Protein AF-0000000070920226 (afdb_homodimer)

Organism: NCBI:txid713585

Solvent-accessible surface area (backbone atoms only — not comparable to full-atom values): 16575 Å² total; per-residue (Å²): 131,59,64,73,60,36,55,69,33,44,95,71,71,74,80,78,82,72,53,71,67,55,38,50,52,20,23,51,38,21,26,52,28,43,33,52,45,46,64,54,44,58,77,77,34,61,74,55,38,35,53,34,48,51,25,22,49,27,13,40,33,31,28,40,37,67,36,39,77,39,73,48,34,18,53,38,9,44,48,45,12,36,39,52,8,23,49,37,3,36,52,24,25,77,75,31,54,90,42,55,62,57,18,44,12,49,11,30,11,49,25,43,35,51,18,48,76,65,65,10,52,21,37,30,13,19,7,31,4,34,29,38,52,64,12,46,67,78,39,54,73,46,44,77,56,38,31,54,54,64,50,41,47,44,45,51,52,38,46,53,41,37,43,58,47,42,31,63,47,90,89,42,55,17,35,45,27,58,116,130,60,63,73,61,35,56,67,33,44,92,72,72,74,78,79,81,70,54,71,68,54,39,50,50,20,25,52,39,23,24,52,29,42,34,50,46,46,62,55,44,57,75,77,35,60,71,57,37,35,55,34,48,52,25,22,49,28,12,42,34,31,28,41,37,68,35,39,76,39,72,47,34,18,52,39,9,44,48,46,11,36,38,50,7,23,50,38,3,37,51,26,24,76,75,30,52,91,42,55,63,56,18,44,12,49,11,29,11,50,26,43,34,50,19,49,78,66,66,10,50,22,37,28,14,19,9,31,6,35,30,39,52,63,13,46,66,77,38,55,74,46,42,77,54,39,28,52,54,64,48,42,46,44,44,49,51,39,47,53,40,37,43,58,48,42,31,65,48,89,88,44,53,18,34,45,27,58,116

Foldseek 3Di:
DDPVVVVVDDPDDDDDDDDPVLVVLLVVLLVVLLVVLLVVVVVPDDDLLSVLLSVLVNLLSCCLSVPQADLLNAQQLLLVLLLLLLLLLLVLCVVPVVPLVRSLVRSLVVSQVVCVVVVNHHPSSSSSSNCLSGVPPVNNVCRSVSSPPSRNVSSVSSVVSSQVRQVPDPVGHPDPDHD/DDPVVVVVDDPDDDDDDDDPVLVVLLVVLLVVLLVQLLVVVVVPDDDLLSVLLSVLVNLLSCCLSVPVADLLNAQQLLLVLLLLLLLLLLVLCVVPVVPLVSSLVRSLVVSQVVCVVVVNHHVSSSSSSNCLSGVPPVNNVCRSVSSPPSRNVSSVSSVVSSQVRQVPDPVGHPDPDHD

InterPro domains:
  IPR007065 HPP [PTHR33741] (3-179)
  IPR058581 HPP, transmembrane region [PF04982] (16-175)

Sequence (358 aa):
MNYWRKMLGTTRGSLPRVSNAEVFWSWCGAFIGIAAVGLVHQQFFDGTAYLLMISSFGASAVLLFGAPRSPLAQPRNLVGGHLLSALIGVAAFKLLGGQIWLAEAGAVATAIAAMHLTRTLHPPGGATALLAVMGGEQVHSLGFLFVLLPVAAGALILLAVAVLFNNLPKTRRYPEVWLMNYWRKMLGTTRGSLPRVSNAEVFWSWCGAFIGIAAVGLVHQQFFDGTAYLLMISSFGASAVLLFGAPRSPLAQPRNLVGGHLLSALIGVAAFKLLGGQIWLAEAGAVATAIAAMHLTRTLHPPGGATALLAVMGGEQVHSLGFLFVLLPVAAGALILLAVAVLFNNLPKTRRYPEVWL

Structure (mmCIF, N/CA/C/O backbone):
data_AF-0000000070920226-model_v1
#
loop_
_entity.id
_entity.type
_entity.pdbx_description
1 polymer 'Membrane protein'
#
loop_
_atom_site.group_PDB
_atom_site.id
_atom_site.type_symbol
_atom_site.label_atom_id
_atom_site.label_alt_id
_atom_site.label_comp_id
_atom_site.label_asym_id
_atom_site.label_entity_id
_atom_site.label_seq_id
_atom_site.pdbx_PDB_ins_code
_atom_site.Cartn_x
_atom_site.Cartn_y
_atom_site.Cartn_z
_atom_site.occupancy
_atom_site.B_iso_or_equiv
_atom_site.auth_seq_id
_atom_site.auth_comp_id
_atom_site.auth_asym_id
_atom_site.auth_atom_id
_atom_site.pdbx_PDB_model_num
ATOM 1 N N . MET A 1 1 ? -13.414 26.859 -9.906 1 73.31 1 MET A N 1
ATOM 2 C CA . MET A 1 1 ? -12.141 26.578 -10.562 1 73.31 1 MET A CA 1
ATOM 3 C C . MET A 1 1 ? -12.344 25.641 -11.758 1 73.31 1 MET A C 1
ATOM 5 O O . MET A 1 1 ? -13.195 24.766 -11.727 1 73.31 1 MET A O 1
ATOM 9 N N . ASN A 1 2 ? -11.805 26.031 -12.906 1 85.38 2 ASN A N 1
ATOM 10 C CA . ASN A 1 2 ? -11.891 25.281 -14.156 1 85.38 2 ASN A CA 1
ATOM 11 C C . ASN A 1 2 ? -11.312 23.875 -14.008 1 85.38 2 ASN A C 1
ATOM 13 O O . ASN A 1 2 ? -10.297 23.688 -13.344 1 85.38 2 ASN A O 1
ATOM 17 N N . TYR A 1 3 ? -12.086 22.969 -14.398 1 88.75 3 TYR A N 1
ATOM 18 C CA . TYR A 1 3 ? -11.758 21.547 -14.32 1 88.75 3 TYR A CA 1
ATOM 19 C C . TYR A 1 3 ? -10.32 21.297 -14.773 1 88.75 3 TYR A C 1
ATOM 21 O O . TYR A 1 3 ? -9.562 20.609 -14.078 1 88.75 3 TYR A O 1
ATOM 29 N N . TRP A 1 4 ? -9.82 21.953 -15.797 1 89.31 4 TRP A N 1
ATOM 30 C CA . TRP A 1 4 ? -8.508 21.688 -16.391 1 89.31 4 TRP A CA 1
ATOM 31 C C . TRP A 1 4 ? -7.402 22.344 -15.578 1 89.31 4 TRP A C 1
ATOM 33 O O . TRP A 1 4 ? -6.281 21.844 -15.516 1 89.31 4 TRP A O 1
ATOM 43 N N . ARG A 1 5 ? -7.73 23.328 -14.93 1 86.88 5 ARG A N 1
ATOM 44 C CA . ARG A 1 5 ? -6.73 24.062 -14.156 1 86.88 5 ARG A CA 1
ATOM 45 C C . ARG A 1 5 ? -6.336 23.297 -12.898 1 86.88 5 ARG A C 1
ATOM 47 O O . ARG A 1 5 ? -5.207 23.406 -12.422 1 86.88 5 ARG A O 1
ATOM 54 N N . LYS A 1 6 ? -7.262 22.547 -12.508 1 88.62 6 LYS A N 1
ATOM 55 C CA . LYS A 1 6 ? -6.984 21.766 -11.312 1 88.62 6 LYS A CA 1
ATOM 56 C C . LYS A 1 6 ? -5.84 20.781 -11.555 1 88.62 6 LYS A C 1
ATOM 58 O O . LYS A 1 6 ? -5.094 20.453 -10.625 1 88.62 6 LYS A O 1
ATOM 63 N N . MET A 1 7 ? -5.645 20.375 -12.711 1 90.5 7 MET A N 1
ATOM 64 C CA . MET A 1 7 ? -4.691 19.328 -13.062 1 90.5 7 MET A CA 1
ATOM 65 C C . MET A 1 7 ? -3.264 19.859 -13.047 1 90.5 7 MET A C 1
ATOM 67 O O . MET A 1 7 ? -2.305 19.094 -13.047 1 90.5 7 MET A O 1
ATOM 71 N N . LEU A 1 8 ? -3.096 21.109 -12.992 1 87.5 8 LEU A N 1
ATOM 72 C CA . LEU A 1 8 ? -1.777 21.734 -13.047 1 87.5 8 LEU A CA 1
ATOM 73 C C . LEU A 1 8 ? -1.108 21.703 -11.68 1 87.5 8 LEU A C 1
ATOM 75 O O . LEU A 1 8 ? 0.107 21.875 -11.57 1 87.5 8 LEU A O 1
ATOM 79 N N . GLY A 1 9 ? -1.821 21.406 -10.648 1 85 9 GLY A N 1
ATOM 80 C CA . GLY A 1 9 ? -1.26 21.391 -9.305 1 85 9 GLY A CA 1
ATOM 81 C C . GLY A 1 9 ? -0.837 22.75 -8.82 1 85 9 GLY A C 1
ATOM 82 O O . GLY A 1 9 ? -1.138 23.766 -9.461 1 85 9 GLY A O 1
ATOM 83 N N . THR A 1 10 ? -0.356 22.703 -7.605 1 80.25 10 THR A N 1
ATOM 84 C CA . THR A 1 10 ? 0.2 23.922 -7.016 1 80.25 10 THR A CA 1
ATOM 85 C C . THR A 1 10 ? 1.709 23.797 -6.836 1 80.25 10 THR A C 1
ATOM 87 O O . THR A 1 10 ? 2.271 22.719 -7.023 1 80.25 10 THR A O 1
ATOM 90 N N . THR A 1 11 ? 2.467 24.75 -6.863 1 69.12 11 THR A N 1
ATOM 91 C CA . THR A 1 11 ? 3.918 24.75 -6.703 1 69.12 11 THR A CA 1
ATOM 92 C C . THR A 1 11 ? 4.297 24.625 -5.23 1 69.12 11 THR A C 1
ATOM 94 O O . THR A 1 11 ? 5.48 24.656 -4.887 1 69.12 11 THR A O 1
ATOM 97 N N . ARG A 1 12 ? 3.324 24.453 -4.309 1 61.47 12 ARG A N 1
ATOM 98 C CA . ARG A 1 12 ? 3.633 24.562 -2.885 1 61.47 12 ARG A CA 1
ATOM 99 C C . ARG A 1 12 ? 3.566 23.203 -2.203 1 61.47 12 ARG A C 1
ATOM 101 O O . ARG A 1 12 ? 2.631 22.438 -2.432 1 61.47 12 ARG A O 1
ATOM 108 N N . GLY A 1 13 ? 4.949 22.688 -1.97 1 61.81 13 GLY A N 1
ATOM 109 C CA . GLY A 1 13 ? 4.98 21.688 -0.926 1 61.81 13 GLY A CA 1
ATOM 110 C C . GLY A 1 13 ? 5.84 20.484 -1.282 1 61.81 13 GLY A C 1
ATOM 111 O O . GLY A 1 13 ? 5.535 19.75 -2.227 1 61.81 13 GLY A O 1
ATOM 112 N N . SER A 1 14 ? 7.16 20.609 -1.09 1 64.88 14 SER A N 1
ATOM 113 C CA . SER A 1 14 ? 8.016 19.438 -1.195 1 64.88 14 SER A CA 1
ATOM 114 C C . SER A 1 14 ? 8.117 18.703 0.136 1 64.88 14 SER A C 1
ATOM 116 O O . SER A 1 14 ? 7.914 19.297 1.196 1 64.88 14 SER A O 1
ATOM 118 N N . LEU A 1 15 ? 8.016 17.328 0.031 1 69.31 15 LEU A N 1
ATOM 119 C CA . LEU A 1 15 ? 8.227 16.531 1.232 1 69.31 15 LEU A CA 1
ATOM 120 C C . LEU A 1 15 ? 9.586 16.844 1.856 1 69.31 15 LEU A C 1
ATOM 122 O O . LEU A 1 15 ? 10.594 16.922 1.15 1 69.31 15 LEU A O 1
ATOM 126 N N . PRO A 1 16 ? 9.57 17.203 3.104 1 71.94 16 PRO A N 1
ATOM 127 C CA . PRO A 1 16 ? 10.859 17.453 3.752 1 71.94 16 PRO A CA 1
ATOM 128 C C . PRO A 1 16 ? 11.773 16.234 3.738 1 71.94 16 PRO A C 1
ATOM 130 O O . PRO A 1 16 ? 11.297 15.094 3.709 1 71.94 16 PRO A O 1
ATOM 133 N N . ARG A 1 17 ? 13.102 16.5 3.664 1 84.5 17 ARG A N 1
ATOM 134 C CA . ARG A 1 17 ? 14.102 15.438 3.736 1 84.5 17 ARG A CA 1
ATOM 135 C C . ARG A 1 17 ? 14.195 14.875 5.148 1 84.5 17 ARG A C 1
ATOM 137 O O . ARG A 1 17 ? 14.164 15.625 6.129 1 84.5 17 ARG A O 1
ATOM 144 N N . VAL A 1 18 ? 14.172 13.562 5.152 1 90.06 18 VAL A N 1
ATOM 145 C CA . VAL A 1 18 ? 14.352 12.898 6.441 1 90.06 18 VAL A CA 1
ATOM 146 C C . VAL A 1 18 ? 15.844 12.703 6.715 1 90.06 18 VAL A C 1
ATOM 148 O O . VAL A 1 18 ? 16.641 12.625 5.785 1 90.06 18 VAL A O 1
ATOM 151 N N . SER A 1 19 ? 16.312 12.672 7.934 1 93.12 19 SER A N 1
ATOM 152 C CA . SER A 1 19 ? 17.703 12.508 8.312 1 93.12 19 SER A CA 1
ATOM 153 C C . SER A 1 19 ? 18.203 11.102 7.992 1 93.12 19 SER A C 1
ATOM 155 O O . SER A 1 19 ? 17.406 10.172 7.879 1 93.12 19 SER A O 1
ATOM 157 N N . ASN A 1 20 ? 19.531 10.945 7.875 1 94.81 20 ASN A N 1
ATOM 158 C CA . ASN A 1 20 ? 20.141 9.641 7.617 1 94.81 20 ASN A CA 1
ATOM 159 C C . ASN A 1 20 ? 19.844 8.656 8.75 1 94.81 20 ASN A C 1
ATOM 161 O O . ASN A 1 20 ? 19.719 7.453 8.516 1 94.81 20 ASN A O 1
ATOM 165 N N . ALA A 1 21 ? 19.797 9.18 9.914 1 94.06 21 ALA A N 1
ATOM 166 C CA . ALA A 1 21 ? 19.453 8.336 11.055 1 94.06 21 ALA A CA 1
ATOM 167 C C . ALA A 1 21 ? 18.047 7.777 10.93 1 94.06 21 ALA A C 1
ATOM 169 O O . ALA A 1 21 ? 17.797 6.605 11.234 1 94.06 21 ALA A O 1
ATOM 170 N N . GLU A 1 22 ? 17.141 8.57 10.477 1 94 22 GLU A N 1
ATOM 171 C CA . GLU A 1 22 ? 15.758 8.141 10.258 1 94 22 GLU A CA 1
ATOM 172 C C . GLU A 1 22 ? 15.68 7.082 9.164 1 94 22 GLU A C 1
ATOM 174 O O . GLU A 1 22 ? 14.922 6.117 9.281 1 94 22 GLU A O 1
ATOM 179 N N . VAL A 1 23 ? 16.453 7.332 8.156 1 96.94 23 VAL A N 1
ATOM 180 C CA . VAL A 1 23 ? 16.5 6.375 7.062 1 96.94 23 VAL A CA 1
ATOM 181 C C . VAL A 1 23 ? 17.016 5.027 7.57 1 96.94 23 VAL A C 1
ATOM 183 O O . VAL A 1 23 ? 16.469 3.979 7.234 1 96.94 23 VAL A O 1
ATOM 186 N N . PHE A 1 24 ? 18.031 5.059 8.367 1 97.19 24 PHE A N 1
ATOM 187 C CA . PHE A 1 24 ? 18.641 3.852 8.922 1 97.19 24 PHE A CA 1
ATOM 188 C C . PHE A 1 24 ? 17.625 3.08 9.766 1 97.19 24 PHE A C 1
ATOM 190 O O . PHE A 1 24 ? 17.484 1.866 9.617 1 97.19 24 PHE A O 1
ATOM 197 N N . TRP A 1 25 ? 16.938 3.723 10.617 1 95.81 25 TRP A N 1
ATOM 198 C CA . TRP A 1 25 ? 15.984 3.059 11.5 1 95.81 25 TRP A CA 1
ATOM 199 C C . TRP A 1 25 ? 14.781 2.549 10.719 1 95.81 25 TRP A C 1
ATOM 201 O O . TRP A 1 25 ? 14.211 1.508 11.055 1 95.81 25 TRP A O 1
ATOM 211 N N . SER A 1 26 ? 14.391 3.33 9.711 1 97.88 26 SER A N 1
ATOM 212 C CA . SER A 1 26 ? 13.328 2.848 8.836 1 97.88 26 SER A CA 1
ATOM 213 C C . SER A 1 26 ? 13.734 1.553 8.141 1 97.88 26 SER A C 1
ATOM 215 O O . SER A 1 26 ? 12.93 0.62 8.039 1 97.88 26 SER A O 1
ATOM 217 N N . TRP A 1 27 ? 14.984 1.531 7.699 1 98.56 27 TRP A N 1
ATOM 218 C CA . TRP A 1 27 ? 15.5 0.335 7.047 1 98.56 27 TRP A CA 1
ATOM 219 C C . TRP A 1 27 ? 15.492 -0.856 8 1 98.56 27 TRP A C 1
ATOM 221 O O . TRP A 1 27 ? 14.984 -1.928 7.656 1 98.56 27 TRP A O 1
ATOM 231 N N . CYS A 1 28 ? 15.977 -0.683 9.219 1 98.06 28 CYS A N 1
ATOM 232 C CA . CYS A 1 28 ? 16.078 -1.751 10.203 1 98.06 28 CYS A CA 1
ATOM 233 C C . CYS A 1 28 ? 14.688 -2.275 10.578 1 98.06 28 CYS A C 1
ATOM 235 O O . CYS A 1 28 ? 14.461 -3.486 10.586 1 98.06 28 CYS A O 1
ATOM 237 N N . GLY A 1 29 ? 13.828 -1.358 10.891 1 98.31 29 GLY A N 1
ATOM 238 C CA . GLY A 1 29 ? 12.477 -1.758 11.25 1 98.31 29 GLY A CA 1
ATOM 239 C C . GLY A 1 29 ? 11.758 -2.514 10.148 1 98.31 29 GLY A C 1
ATOM 240 O O . GLY A 1 29 ? 11.133 -3.547 10.406 1 98.31 29 GLY A O 1
ATOM 241 N N . ALA A 1 30 ? 11.875 -1.99 8.969 1 98.75 30 ALA A N 1
ATOM 242 C CA . ALA A 1 30 ? 11.219 -2.631 7.832 1 98.75 30 ALA A CA 1
ATOM 243 C C . ALA A 1 30 ? 11.797 -4.023 7.582 1 98.75 30 ALA A C 1
ATOM 245 O O . ALA A 1 30 ? 11.055 -4.973 7.332 1 98.75 30 ALA A O 1
ATOM 246 N N . PHE A 1 31 ? 13.117 -4.082 7.645 1 98.75 31 PHE A N 1
ATOM 247 C CA . PHE A 1 31 ? 13.766 -5.367 7.422 1 98.75 31 PHE A CA 1
ATOM 248 C C . PHE A 1 31 ? 13.297 -6.398 8.438 1 98.75 31 PHE A C 1
ATOM 250 O O . PHE A 1 31 ? 12.867 -7.496 8.062 1 98.75 31 PHE A O 1
ATOM 257 N N . ILE A 1 32 ? 13.305 -6.062 9.656 1 98.5 32 ILE A N 1
ATOM 258 C CA . ILE A 1 32 ? 12.93 -6.98 10.727 1 98.5 32 ILE A CA 1
ATOM 259 C C . ILE A 1 32 ? 11.438 -7.285 10.648 1 98.5 32 ILE A C 1
ATOM 261 O O . ILE A 1 32 ? 11.016 -8.43 10.836 1 98.5 32 ILE A O 1
ATOM 265 N N . GLY A 1 33 ? 10.633 -6.266 10.414 1 98.56 33 GLY A N 1
ATOM 266 C CA . GLY A 1 33 ? 9.195 -6.461 10.305 1 98.56 33 GLY A CA 1
ATOM 267 C C . GLY A 1 33 ? 8.805 -7.414 9.195 1 98.56 33 GLY A C 1
ATOM 268 O O . GLY A 1 33 ? 8.055 -8.367 9.414 1 98.56 33 GLY A O 1
ATOM 269 N N . ILE A 1 34 ? 9.328 -7.168 8.008 1 98.5 34 ILE A N 1
ATOM 270 C CA . ILE A 1 34 ? 8.992 -7.988 6.852 1 98.5 34 ILE A CA 1
ATOM 271 C C . ILE A 1 34 ? 9.555 -9.398 7.035 1 98.5 34 ILE A C 1
ATOM 273 O O . ILE A 1 34 ? 8.898 -10.383 6.688 1 98.5 34 ILE A O 1
ATOM 277 N N . ALA A 1 35 ? 10.797 -9.5 7.578 1 98.12 35 ALA A N 1
ATOM 278 C CA . ALA A 1 35 ? 11.367 -10.812 7.867 1 98.12 35 ALA A CA 1
ATOM 279 C C . ALA A 1 35 ? 10.484 -11.594 8.836 1 98.12 35 ALA A C 1
ATOM 281 O O . ALA A 1 35 ? 10.219 -12.773 8.625 1 98.12 35 ALA A O 1
ATOM 282 N N . ALA A 1 36 ? 10.016 -10.938 9.859 1 97.56 36 ALA A N 1
ATOM 283 C CA . ALA A 1 36 ? 9.172 -11.586 10.859 1 97.56 36 ALA A CA 1
ATOM 284 C C . ALA A 1 36 ? 7.863 -12.062 10.25 1 97.56 36 ALA A C 1
ATOM 286 O O . ALA A 1 36 ? 7.477 -13.227 10.43 1 97.56 36 ALA A O 1
ATOM 287 N N . VAL A 1 37 ? 7.215 -11.195 9.531 1 96.44 37 VAL A N 1
ATOM 288 C CA . VAL A 1 37 ? 5.941 -11.547 8.914 1 96.44 37 VAL A CA 1
ATOM 289 C C . VAL A 1 37 ? 6.156 -12.672 7.902 1 96.44 37 VAL A C 1
ATOM 291 O O . VAL A 1 37 ? 5.387 -13.633 7.859 1 96.44 37 VAL A O 1
ATOM 294 N N . GLY A 1 38 ? 7.191 -12.523 7.055 1 95.12 38 GLY A N 1
ATOM 295 C CA . GLY A 1 38 ? 7.477 -13.531 6.047 1 95.12 38 GLY A CA 1
ATOM 296 C C . GLY A 1 38 ? 7.781 -14.898 6.637 1 95.12 38 GLY A C 1
ATOM 297 O O . GLY A 1 38 ? 7.227 -15.906 6.199 1 95.12 38 GLY A O 1
ATOM 298 N N . LEU A 1 39 ? 8.633 -14.961 7.625 1 94.62 39 LEU A N 1
ATOM 299 C CA . LEU A 1 39 ? 9.055 -16.219 8.227 1 94.62 39 LEU A CA 1
ATOM 300 C C . LEU A 1 39 ? 7.895 -16.891 8.961 1 94.62 39 LEU A C 1
ATOM 302 O O . LEU A 1 39 ? 7.777 -18.125 8.953 1 94.62 39 LEU A O 1
ATOM 306 N N . VAL A 1 40 ? 7.008 -16.109 9.531 1 93.25 40 VAL A N 1
ATOM 307 C CA . VAL A 1 40 ? 5.867 -16.672 10.242 1 93.25 40 VAL A CA 1
ATOM 308 C C . VAL A 1 40 ? 4.82 -17.156 9.242 1 93.25 40 VAL A C 1
ATOM 310 O O . VAL A 1 40 ? 4.359 -18.297 9.32 1 93.25 40 VAL A O 1
ATOM 313 N N . HIS A 1 41 ? 4.469 -16.375 8.281 1 92.5 41 HIS A N 1
ATOM 314 C CA . HIS A 1 41 ? 3.371 -16.688 7.379 1 92.5 41 HIS A CA 1
ATOM 315 C C . HIS A 1 41 ? 3.756 -17.797 6.41 1 92.5 41 HIS A C 1
ATOM 317 O O . HIS A 1 41 ? 2.896 -18.562 5.961 1 92.5 41 HIS A O 1
ATOM 323 N N . GLN A 1 42 ? 5.031 -17.859 6.113 1 91.56 42 GLN A N 1
ATOM 324 C CA . GLN A 1 42 ? 5.453 -18.906 5.188 1 91.56 42 GLN A CA 1
ATOM 325 C C . GLN A 1 42 ? 5.25 -20.281 5.793 1 91.56 42 GLN A C 1
ATOM 327 O O . GLN A 1 42 ? 5.227 -21.281 5.074 1 91.56 42 GLN A O 1
ATOM 332 N N . GLN A 1 43 ? 5.125 -20.375 7.098 1 91 43 GLN A N 1
ATOM 333 C CA . GLN A 1 43 ? 4.887 -21.656 7.766 1 91 43 GLN A CA 1
ATOM 334 C C . GLN A 1 43 ? 3.436 -22.094 7.602 1 91 43 GLN A C 1
ATOM 336 O O . GLN A 1 43 ? 3.127 -23.281 7.715 1 91 43 GLN A O 1
ATOM 341 N N . PHE A 1 44 ? 2.566 -21.156 7.277 1 89.19 44 PHE A N 1
ATOM 342 C CA . PHE A 1 44 ? 1.144 -21.469 7.34 1 89.19 44 PHE A CA 1
ATOM 343 C C . PHE A 1 44 ? 0.492 -21.297 5.973 1 89.19 44 PHE A C 1
ATOM 345 O O . PHE A 1 44 ? -0.582 -21.844 5.715 1 89.19 44 PHE A O 1
ATOM 352 N N . PHE A 1 45 ? 1.076 -20.531 5.121 1 88.12 45 PHE A N 1
ATOM 353 C CA . PHE A 1 45 ? 0.474 -20.203 3.83 1 88.12 45 PHE A CA 1
ATOM 354 C C . PHE A 1 45 ? 1.477 -20.406 2.701 1 88.12 45 PHE A C 1
ATOM 356 O O . PHE A 1 45 ? 2.678 -20.203 2.885 1 88.12 45 PHE A O 1
ATOM 363 N N . ASP A 1 46 ? 0.934 -20.969 1.651 1 84.69 46 ASP A N 1
ATOM 364 C CA . ASP A 1 46 ? 1.785 -21.188 0.487 1 84.69 46 ASP A CA 1
ATOM 365 C C . ASP A 1 46 ? 1.221 -20.484 -0.749 1 84.69 46 ASP A C 1
ATOM 367 O O . ASP A 1 46 ? 0.114 -19.953 -0.71 1 84.69 46 ASP A O 1
ATOM 371 N N . GLY A 1 47 ? 2.146 -20.359 -1.8 1 87.75 47 GLY A N 1
ATOM 372 C CA . GLY A 1 47 ? 1.676 -19.969 -3.117 1 87.75 47 GLY A CA 1
ATOM 373 C C . GLY A 1 47 ? 1.123 -18.562 -3.158 1 87.75 47 GLY A C 1
ATOM 374 O O . GLY A 1 47 ? 1.779 -17.609 -2.709 1 87.75 47 GLY A O 1
ATOM 375 N N . THR A 1 48 ? -0.127 -18.516 -3.598 1 90.69 48 THR A N 1
ATOM 376 C CA . THR A 1 48 ? -0.805 -17.266 -3.936 1 90.69 48 THR A CA 1
ATOM 377 C C . THR A 1 48 ? -1.155 -16.484 -2.676 1 90.69 48 THR A C 1
ATOM 379 O O . THR A 1 48 ? -0.962 -15.266 -2.621 1 90.69 48 THR A O 1
ATOM 382 N N . ALA A 1 49 ? -1.53 -17.188 -1.694 1 92.75 49 ALA A N 1
ATOM 383 C CA . ALA A 1 49 ? -1.935 -16.547 -0.452 1 92.75 49 ALA A CA 1
ATOM 384 C C . ALA A 1 49 ? -0.753 -15.836 0.206 1 92.75 49 ALA A C 1
ATOM 386 O O . ALA A 1 49 ? -0.866 -14.68 0.622 1 92.75 49 ALA A O 1
ATOM 387 N N . TYR A 1 50 ? 0.331 -16.5 0.292 1 93.88 50 TYR A N 1
ATOM 388 C CA . TYR A 1 50 ? 1.521 -15.922 0.903 1 93.88 50 TYR A CA 1
ATOM 389 C C . TYR A 1 50 ? 2 -14.711 0.116 1 93.88 50 TYR A C 1
ATOM 391 O O . TYR A 1 50 ? 2.33 -13.672 0.7 1 93.88 50 TYR A O 1
ATOM 399 N N . LEU A 1 51 ? 2.027 -14.859 -1.223 1 94.25 51 LEU A N 1
ATOM 400 C CA . LEU A 1 51 ? 2.535 -13.805 -2.094 1 94.25 51 LEU A CA 1
ATOM 401 C C . LEU A 1 51 ? 1.736 -12.523 -1.912 1 94.25 51 LEU A C 1
ATOM 403 O O . LEU A 1 51 ? 2.314 -11.438 -1.773 1 94.25 51 LEU A O 1
ATOM 407 N N . LEU A 1 52 ? 0.484 -12.68 -1.874 1 94.94 52 LEU A N 1
ATOM 408 C CA . LEU A 1 52 ? -0.386 -11.516 -1.751 1 94.94 52 LEU A CA 1
ATOM 409 C C . LEU A 1 52 ? -0.338 -10.945 -0.336 1 94.94 52 LEU A C 1
ATOM 411 O O . LEU A 1 52 ? -0.42 -9.734 -0.147 1 94.94 52 LEU A O 1
ATOM 415 N N . MET A 1 53 ? -0.148 -11.836 0.579 1 95.06 53 MET A N 1
ATOM 416 C CA . MET A 1 53 ? -0.071 -11.398 1.971 1 95.06 53 MET A CA 1
ATOM 417 C C . MET A 1 53 ? 1.188 -10.57 2.211 1 95.06 53 MET A C 1
ATOM 419 O O . MET A 1 53 ? 1.114 -9.461 2.738 1 95.06 53 MET A O 1
ATOM 423 N N . ILE A 1 54 ? 2.287 -11.062 1.817 1 95.5 54 ILE A N 1
ATOM 424 C CA . ILE A 1 54 ? 3.543 -10.367 2.08 1 95.5 54 ILE A CA 1
ATOM 425 C C . ILE A 1 54 ? 3.586 -9.062 1.287 1 95.5 54 ILE A C 1
ATOM 427 O O . ILE A 1 54 ? 4.184 -8.078 1.73 1 95.5 54 ILE A O 1
ATOM 431 N N . SER A 1 55 ? 2.965 -9.07 0.169 1 97.19 55 SER A N 1
ATOM 432 C CA . SER A 1 55 ? 2.863 -7.863 -0.636 1 97.19 55 SER A CA 1
ATOM 433 C C . SER A 1 55 ? 2.086 -6.773 0.098 1 97.19 55 SER A C 1
ATOM 435 O O . SER A 1 55 ? 2.516 -5.617 0.14 1 97.19 55 SER A O 1
ATOM 437 N N . SER A 1 56 ? 0.971 -7.105 0.658 1 98.25 56 SER A N 1
ATOM 438 C CA . SER A 1 56 ? 0.151 -6.164 1.411 1 98.25 56 SER A CA 1
ATOM 439 C C . SER A 1 56 ? 0.897 -5.637 2.633 1 98.25 56 SER A C 1
ATOM 441 O O . SER A 1 56 ? 0.888 -4.434 2.9 1 98.25 56 SER A O 1
ATOM 443 N N . PHE A 1 57 ? 1.592 -6.496 3.27 1 98.38 57 PHE A N 1
ATOM 444 C CA . PHE A 1 57 ? 2.303 -6.094 4.477 1 98.38 57 PHE A CA 1
ATOM 445 C C . PHE A 1 57 ? 3.59 -5.355 4.125 1 98.38 57 PHE A C 1
ATOM 447 O O . PHE A 1 57 ? 4.094 -4.562 4.922 1 98.38 57 PHE A O 1
ATOM 454 N N . GLY A 1 58 ? 4.148 -5.652 2.943 1 98.5 58 GLY A N 1
ATOM 455 C CA . GLY A 1 58 ? 5.227 -4.816 2.438 1 98.5 58 GLY A CA 1
ATOM 456 C C . GLY A 1 58 ? 4.832 -3.357 2.291 1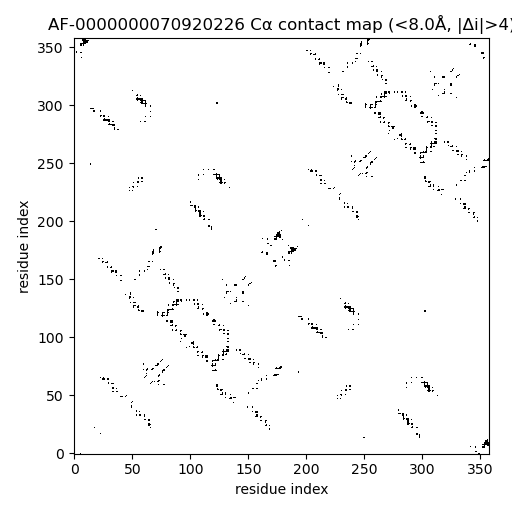 98.5 58 GLY A C 1
ATOM 457 O O . GLY A 1 58 ? 5.594 -2.463 2.66 1 98.5 58 GLY A O 1
ATOM 458 N N . ALA A 1 59 ? 3.646 -3.164 1.77 1 98.75 59 ALA A N 1
ATOM 459 C CA . ALA A 1 59 ? 3.125 -1.804 1.664 1 98.75 59 ALA A CA 1
ATOM 460 C C . ALA A 1 59 ? 2.924 -1.186 3.045 1 98.75 59 ALA A C 1
ATOM 462 O O . ALA A 1 59 ? 3.213 -0.004 3.25 1 98.75 59 ALA A O 1
ATOM 463 N N . SER A 1 60 ? 2.443 -1.97 3.986 1 98.88 60 SER A N 1
ATOM 464 C CA . SER A 1 60 ? 2.264 -1.472 5.344 1 98.88 60 SER A CA 1
ATOM 465 C C . SER A 1 60 ? 3.596 -1.079 5.973 1 98.88 60 SER A C 1
ATOM 467 O O . SER A 1 60 ? 3.676 -0.091 6.707 1 98.88 60 SER A O 1
ATOM 469 N N . ALA A 1 61 ? 4.582 -1.875 5.699 1 98.81 61 ALA A N 1
ATOM 470 C CA . ALA A 1 61 ? 5.895 -1.596 6.273 1 98.81 61 ALA A CA 1
ATOM 471 C C . ALA A 1 61 ? 6.395 -0.217 5.855 1 98.81 61 ALA A C 1
ATOM 473 O O . ALA A 1 61 ? 7.004 0.5 6.652 1 98.81 61 ALA A O 1
ATOM 474 N N . VAL A 1 62 ? 6.176 0.17 4.645 1 98.75 62 VAL A N 1
ATOM 475 C CA . VAL A 1 62 ? 6.609 1.477 4.16 1 98.75 62 VAL A CA 1
ATOM 476 C C . VAL A 1 62 ? 5.953 2.578 4.992 1 98.75 62 VAL A C 1
ATOM 478 O O . VAL A 1 62 ? 6.594 3.578 5.324 1 98.75 62 VAL A O 1
ATOM 481 N N . LEU A 1 63 ? 4.73 2.396 5.348 1 98.38 63 LEU A N 1
ATOM 482 C CA . LEU A 1 63 ? 4.043 3.395 6.16 1 98.38 63 LEU A CA 1
ATOM 483 C C . LEU A 1 63 ? 4.547 3.367 7.598 1 98.38 63 LEU A C 1
ATOM 485 O O . LEU A 1 63 ? 4.895 4.41 8.156 1 98.38 63 LEU A O 1
ATOM 489 N N . LEU A 1 64 ? 4.602 2.203 8.148 1 98.62 64 LEU A N 1
ATOM 490 C CA . LEU A 1 64 ? 4.895 2.049 9.57 1 98.62 64 LEU A CA 1
ATOM 491 C C . LEU A 1 64 ? 6.309 2.525 9.891 1 98.62 64 LEU A C 1
ATOM 493 O O . LEU A 1 64 ? 6.547 3.104 10.953 1 98.62 64 LEU A O 1
ATOM 497 N N . PHE A 1 65 ? 7.184 2.289 9 1 98.44 65 PHE A N 1
ATOM 498 C CA . PHE A 1 65 ? 8.578 2.584 9.305 1 98.44 65 PHE A CA 1
ATOM 499 C C . PHE A 1 65 ? 9.055 3.807 8.539 1 98.44 65 PHE A C 1
ATOM 501 O O . PHE A 1 65 ? 9.945 4.527 8.992 1 98.44 65 PHE A O 1
ATOM 508 N N . GLY A 1 66 ? 8.469 4.078 7.422 1 97.44 66 GLY A N 1
ATOM 509 C CA . GLY A 1 66 ? 8.859 5.223 6.609 1 97.44 66 GLY A CA 1
ATOM 510 C C . GLY A 1 66 ? 8.109 6.492 6.961 1 97.44 66 GLY A C 1
ATOM 511 O O . GLY A 1 66 ? 8.609 7.594 6.746 1 97.44 66 GLY A O 1
ATOM 512 N N . ALA A 1 67 ? 6.914 6.324 7.391 1 96.5 67 ALA A N 1
ATOM 513 C CA . ALA A 1 67 ? 6.086 7.461 7.773 1 96.5 67 ALA A CA 1
ATOM 514 C C . ALA A 1 67 ? 5.312 7.172 9.055 1 96.5 67 ALA A C 1
ATOM 516 O O . ALA A 1 67 ? 4.082 7.246 9.078 1 96.5 67 ALA A O 1
ATOM 517 N N . PRO A 1 68 ? 6.07 6.98 10.141 1 95.81 68 PRO A N 1
ATOM 518 C CA . PRO A 1 68 ? 5.434 6.512 11.375 1 95.81 68 PRO A CA 1
ATOM 519 C C . PRO A 1 68 ? 4.492 7.547 11.984 1 95.81 68 PRO A C 1
ATOM 521 O O . PRO A 1 68 ? 3.613 7.195 12.773 1 95.81 68 PRO A O 1
ATOM 524 N N . ARG A 1 69 ? 4.605 8.789 11.609 1 94 69 ARG A N 1
ATOM 525 C CA . ARG A 1 69 ? 3.76 9.836 12.18 1 94 69 ARG A CA 1
ATOM 526 C C . ARG A 1 69 ? 2.477 10 11.375 1 94 69 ARG A C 1
ATOM 528 O O . ARG A 1 69 ? 1.543 10.68 11.812 1 94 69 ARG A O 1
ATOM 535 N N . SER A 1 70 ? 2.461 9.375 10.203 1 94.81 70 SER A N 1
ATOM 536 C CA . SER A 1 70 ? 1.275 9.477 9.359 1 94.81 70 SER A CA 1
ATOM 537 C C . SER A 1 70 ? 0.049 8.898 10.062 1 94.81 70 SER A C 1
ATOM 539 O O . SER A 1 70 ? 0.126 7.848 10.695 1 94.81 70 SER A O 1
ATOM 541 N N . PRO A 1 71 ? -1.062 9.562 9.914 1 94.75 71 PRO A N 1
ATOM 542 C CA . PRO A 1 71 ? -2.295 8.984 10.453 1 94.75 71 PRO A CA 1
ATOM 543 C C . PRO A 1 71 ? -2.625 7.625 9.852 1 94.75 71 PRO A C 1
ATOM 545 O O . PRO A 1 71 ? -3.199 6.766 10.523 1 94.75 71 PRO A O 1
ATOM 548 N N . LEU A 1 72 ? -2.213 7.426 8.695 1 96.94 72 LEU A N 1
ATOM 549 C CA . LEU A 1 72 ? -2.5 6.188 7.973 1 96.94 72 LEU A CA 1
ATOM 550 C C . LEU A 1 72 ? -1.706 5.023 8.555 1 96.94 72 LEU A C 1
ATOM 552 O O . LEU A 1 72 ? -2.008 3.859 8.273 1 96.94 72 LEU A O 1
ATOM 556 N N . ALA A 1 73 ? -0.682 5.32 9.297 1 97.62 73 ALA A N 1
ATOM 557 C CA . ALA A 1 73 ? 0.222 4.305 9.836 1 97.62 73 ALA A CA 1
ATOM 558 C C . ALA A 1 73 ? -0.171 3.918 11.258 1 97.62 73 ALA A C 1
ATOM 560 O O . ALA A 1 73 ? 0.383 2.975 11.828 1 97.62 73 ALA A O 1
ATOM 561 N N . GLN A 1 74 ? -1.12 4.648 11.859 1 97.62 74 GLN A N 1
ATOM 562 C CA . GLN A 1 74 ? -1.453 4.43 13.258 1 97.62 74 GLN A CA 1
ATOM 563 C C . GLN A 1 74 ? -2.188 3.105 13.453 1 97.62 74 GLN A C 1
ATOM 565 O O . GLN A 1 74 ? -2.779 2.576 12.508 1 97.62 74 GLN A O 1
ATOM 570 N N . PRO A 1 75 ? -2.176 2.57 14.68 1 97.75 75 PRO A N 1
ATOM 571 C CA . PRO A 1 75 ? -2.676 1.219 14.938 1 97.75 75 PRO A CA 1
ATOM 572 C C . PRO A 1 75 ? -4.129 1.036 14.508 1 97.75 75 PRO A C 1
ATOM 574 O O . PRO A 1 75 ? -4.477 0.01 13.914 1 97.75 75 PRO A O 1
ATOM 577 N N . ARG A 1 76 ? -4.996 2.018 14.734 1 97.31 76 ARG A N 1
ATOM 578 C CA . ARG A 1 76 ? -6.391 1.932 14.312 1 97.31 76 ARG A CA 1
ATOM 579 C C . ARG A 1 76 ? -6.492 1.729 12.797 1 97.31 76 ARG A C 1
ATOM 581 O O . ARG A 1 76 ? -7.266 0.89 12.336 1 97.31 76 ARG A O 1
ATOM 588 N N . ASN A 1 77 ? -5.738 2.453 12.062 1 98.25 77 ASN A N 1
ATOM 589 C CA . ASN A 1 77 ? -5.77 2.381 10.602 1 98.25 77 ASN A CA 1
ATOM 590 C C . ASN A 1 77 ? -5.137 1.091 10.094 1 98.25 77 ASN A C 1
ATOM 592 O O . ASN A 1 77 ? -5.648 0.467 9.164 1 98.25 77 ASN A O 1
ATOM 596 N N . LEU A 1 78 ? -4.031 0.731 10.719 1 98.56 78 LEU A N 1
ATOM 597 C CA . LEU A 1 78 ? -3.365 -0.506 10.328 1 98.56 78 LEU A CA 1
ATOM 598 C C . LEU A 1 78 ? -4.281 -1.707 10.531 1 98.56 78 LEU A C 1
ATOM 600 O O . LEU A 1 78 ? -4.598 -2.422 9.578 1 98.56 78 LEU A O 1
ATOM 604 N N . VAL A 1 79 ? -4.723 -1.863 11.75 1 98.25 79 VAL A N 1
ATOM 605 C CA . VAL A 1 79 ? -5.492 -3.051 12.102 1 98.25 79 VAL A CA 1
ATOM 606 C C . VAL A 1 79 ? -6.887 -2.961 11.484 1 98.25 79 VAL A C 1
ATOM 608 O O . VAL A 1 79 ? -7.332 -3.885 10.797 1 98.25 79 VAL A O 1
ATOM 611 N N . GLY A 1 80 ? -7.535 -1.86 11.68 1 98 80 GLY A N 1
ATOM 612 C CA . GLY A 1 80 ? -8.875 -1.681 11.141 1 98 80 GLY A CA 1
ATOM 613 C C . GLY A 1 80 ? -8.922 -1.753 9.625 1 98 80 GLY A C 1
ATOM 614 O O . GLY A 1 80 ? -9.828 -2.355 9.055 1 98 80 GLY A O 1
ATOM 615 N N . GLY A 1 81 ? -7.973 -1.108 8.992 1 98.5 81 GLY A N 1
ATOM 616 C CA . GLY A 1 81 ? -7.934 -1.111 7.535 1 98.5 81 GLY A CA 1
ATOM 617 C C . GLY A 1 81 ? -7.773 -2.5 6.945 1 98.5 81 GLY A C 1
ATOM 618 O O . GLY A 1 81 ? -8.477 -2.863 6.004 1 98.5 81 GLY A O 1
ATOM 619 N N . HIS A 1 82 ? -6.848 -3.26 7.492 1 98.69 82 HIS A N 1
ATOM 620 C CA . HIS A 1 82 ? -6.648 -4.621 7.008 1 98.69 82 HIS A CA 1
ATOM 621 C C . HIS A 1 82 ? -7.887 -5.477 7.25 1 98.69 82 HIS A C 1
ATOM 623 O O . HIS A 1 82 ? -8.344 -6.191 6.352 1 98.69 82 HIS A O 1
ATOM 629 N N . LEU A 1 83 ? -8.422 -5.402 8.43 1 98.31 83 LEU A N 1
ATOM 630 C CA . LEU A 1 83 ? -9.523 -6.285 8.781 1 98.31 83 LEU A CA 1
ATOM 631 C C . LEU A 1 83 ? -10.773 -5.945 7.98 1 98.31 83 LEU A C 1
ATOM 633 O O . LEU A 1 83 ? -11.445 -6.84 7.457 1 98.31 83 LEU A O 1
ATOM 637 N N . LEU A 1 84 ? -11.078 -4.715 7.895 1 98.25 84 LEU A N 1
ATOM 638 C CA . LEU A 1 84 ? -12.25 -4.293 7.133 1 98.25 84 LEU A CA 1
ATOM 639 C C . LEU A 1 84 ? -12.094 -4.648 5.66 1 98.25 84 LEU A C 1
ATOM 641 O O . LEU A 1 84 ? -13.047 -5.117 5.027 1 98.25 84 LEU A O 1
ATOM 645 N N . SER A 1 85 ? -10.961 -4.422 5.121 1 98.81 85 SER A N 1
ATOM 646 C CA . SER A 1 85 ? -10.711 -4.723 3.717 1 98.81 85 SER A CA 1
ATOM 647 C C . SER A 1 85 ? -10.789 -6.223 3.449 1 98.81 85 SER A C 1
ATOM 649 O O . SER A 1 85 ? -11.273 -6.648 2.4 1 98.81 85 SER A O 1
ATOM 651 N N . ALA A 1 86 ? -10.227 -6.973 4.395 1 98.44 86 ALA A N 1
ATOM 652 C CA . ALA A 1 86 ? -10.336 -8.422 4.27 1 98.44 86 ALA A CA 1
ATOM 653 C C . ALA A 1 86 ? -11.797 -8.859 4.234 1 98.44 86 ALA A C 1
ATOM 655 O O . ALA A 1 86 ? -12.188 -9.695 3.41 1 98.44 86 ALA A O 1
ATOM 656 N N . LEU A 1 87 ? -12.609 -8.32 5.141 1 98.12 87 LEU A N 1
ATOM 657 C CA . LEU A 1 87 ? -14.031 -8.633 5.191 1 98.12 87 LEU A CA 1
ATOM 658 C C . LEU A 1 87 ? -14.719 -8.289 3.873 1 98.12 87 LEU A C 1
ATOM 660 O O . LEU A 1 87 ? -15.477 -9.094 3.334 1 98.12 87 LEU A O 1
ATOM 664 N N . ILE A 1 88 ? -14.469 -7.137 3.365 1 98.62 88 ILE A N 1
ATOM 665 C CA . ILE A 1 88 ? -15.078 -6.66 2.127 1 98.62 88 ILE A CA 1
ATOM 666 C C . ILE A 1 88 ? -14.602 -7.516 0.956 1 98.62 88 ILE A C 1
ATOM 668 O O . ILE A 1 88 ? -15.367 -7.816 0.043 1 98.62 88 ILE A O 1
ATOM 672 N N . GLY A 1 89 ? -13.312 -7.832 0.951 1 98.38 89 GLY A N 1
ATOM 673 C CA . GLY A 1 89 ? -12.789 -8.695 -0.097 1 98.38 89 GLY A CA 1
ATOM 674 C C . GLY A 1 89 ? -13.469 -10.055 -0.144 1 98.38 89 GLY A C 1
ATOM 675 O O . GLY A 1 89 ? -13.82 -10.539 -1.22 1 98.38 89 GLY A O 1
ATOM 676 N N . VAL A 1 90 ? -13.594 -10.695 1.011 1 97.75 90 VAL A N 1
ATOM 677 C CA . VAL A 1 90 ? -14.273 -11.984 1.082 1 97.75 90 VAL A CA 1
ATOM 678 C C . VAL A 1 90 ? -15.703 -11.852 0.562 1 97.75 90 VAL A C 1
ATOM 680 O O . VAL A 1 90 ? -16.156 -12.672 -0.233 1 97.75 90 VAL A O 1
ATOM 683 N N . ALA A 1 91 ? -16.406 -10.82 0.989 1 98.19 91 ALA A N 1
ATOM 684 C CA . ALA A 1 91 ? -17.766 -10.578 0.525 1 98.19 91 ALA A CA 1
ATOM 685 C C . ALA A 1 91 ? -17.812 -10.375 -0.987 1 98.19 91 ALA A C 1
ATOM 687 O O . ALA A 1 91 ? -18.688 -10.914 -1.671 1 98.19 91 ALA A O 1
ATOM 688 N N . ALA A 1 92 ? -16.891 -9.57 -1.506 1 98.25 92 ALA A N 1
ATOM 689 C CA . ALA A 1 92 ? -16.828 -9.297 -2.939 1 98.25 92 ALA A CA 1
ATOM 690 C C . ALA A 1 92 ? -16.609 -10.586 -3.73 1 98.25 92 ALA A C 1
ATOM 692 O O . ALA A 1 92 ? -17.219 -10.781 -4.785 1 98.25 92 ALA A O 1
ATOM 693 N N . PHE A 1 93 ? -15.719 -11.414 -3.221 1 97.56 93 PHE A N 1
ATOM 694 C CA . PHE A 1 93 ? -15.477 -12.68 -3.898 1 97.56 93 PHE A CA 1
ATOM 695 C C . PHE A 1 93 ? -16.734 -13.539 -3.898 1 97.56 93 PHE A C 1
ATOM 697 O O . PHE A 1 93 ? -17.078 -14.141 -4.918 1 97.56 93 PHE A O 1
ATOM 704 N N . LYS A 1 94 ? -17.406 -13.68 -2.771 1 96.69 94 LYS A N 1
ATOM 705 C CA . LYS A 1 94 ? -18.594 -14.508 -2.648 1 96.69 94 LYS A CA 1
ATOM 706 C C . LYS A 1 94 ? -19.719 -14 -3.562 1 96.69 94 LYS A C 1
ATOM 708 O O . LYS A 1 94 ? -20.484 -14.797 -4.109 1 96.69 94 LYS A O 1
ATOM 713 N N . LEU A 1 95 ? -19.797 -12.703 -3.77 1 97.12 95 LEU A N 1
ATOM 714 C CA . LEU A 1 95 ? -20.891 -12.102 -4.527 1 97.12 95 LEU A CA 1
ATOM 715 C C . LEU A 1 95 ? -20.547 -12.016 -6.008 1 97.12 95 LEU A C 1
ATOM 717 O O . LEU A 1 95 ? -21.406 -12.172 -6.867 1 97.12 95 LEU A O 1
ATOM 721 N N . LEU A 1 96 ? -19.25 -11.773 -6.352 1 96.31 96 LEU A N 1
ATOM 722 C CA . LEU A 1 96 ? -18.859 -11.406 -7.711 1 96.31 96 LEU A CA 1
ATOM 723 C C . LEU A 1 96 ? -17.734 -12.289 -8.219 1 96.31 96 LEU A C 1
ATOM 725 O O . LEU A 1 96 ? -17.109 -11.984 -9.234 1 96.31 96 LEU A O 1
ATOM 729 N N . GLY A 1 97 ? -17.422 -13.352 -7.527 1 91.94 97 GLY A N 1
ATOM 730 C CA . GLY A 1 97 ? -16.266 -14.18 -7.809 1 91.94 97 GLY A CA 1
ATOM 731 C C . GLY A 1 97 ? -16.281 -14.789 -9.203 1 91.94 97 GLY A C 1
ATOM 732 O O . GLY A 1 97 ? -15.258 -15.234 -9.711 1 91.94 97 GLY A O 1
ATOM 733 N N . GLY A 1 98 ? -17.438 -14.805 -9.828 1 92.44 98 GLY A N 1
ATOM 734 C CA . GLY A 1 98 ? -17.547 -15.297 -11.195 1 92.44 98 GLY A CA 1
ATOM 735 C C . GLY A 1 98 ? -16.984 -14.336 -12.227 1 92.44 98 GLY A C 1
ATOM 736 O O . GLY A 1 98 ? -16.719 -14.727 -13.359 1 92.44 98 GLY A O 1
ATOM 737 N N . GLN A 1 99 ? -16.906 -13.062 -11.914 1 94.69 99 GLN A N 1
ATOM 738 C CA . GLN A 1 99 ? -16.281 -12.016 -12.719 1 94.69 99 GLN A CA 1
ATOM 739 C C . GLN A 1 99 ? -15.156 -11.336 -11.945 1 94.69 99 GLN A C 1
ATOM 741 O O . GLN A 1 99 ? -15.375 -10.328 -11.273 1 94.69 99 GLN A O 1
ATOM 746 N N . ILE A 1 100 ? -14 -11.781 -12.188 1 91.31 100 ILE A N 1
ATOM 747 C CA . ILE A 1 100 ? -12.875 -11.461 -11.32 1 91.31 100 ILE A CA 1
ATOM 748 C C . ILE A 1 100 ? -12.562 -9.969 -11.398 1 91.31 100 ILE A C 1
ATOM 750 O O . ILE A 1 100 ? -12.312 -9.328 -10.375 1 91.31 100 ILE A O 1
ATOM 754 N N . TRP A 1 101 ? -12.562 -9.398 -12.633 1 92.94 101 TRP A N 1
ATOM 755 C CA . TRP A 1 101 ? -12.227 -7.984 -12.742 1 92.94 101 TRP A CA 1
ATOM 756 C C . TRP A 1 101 ? -13.227 -7.129 -11.969 1 92.94 101 TRP A C 1
ATOM 758 O O . TRP A 1 101 ? -12.852 -6.113 -11.375 1 92.94 101 TRP A O 1
ATOM 768 N N . LEU A 1 102 ? -14.445 -7.543 -11.93 1 96.75 102 LEU A N 1
ATOM 769 C CA . LEU A 1 102 ? -15.492 -6.832 -11.195 1 96.75 102 LEU A CA 1
ATOM 770 C C . LEU A 1 102 ? -15.312 -7 -9.688 1 96.75 102 LEU A C 1
ATOM 772 O O . LEU A 1 102 ? -15.5 -6.047 -8.93 1 96.75 102 LEU A O 1
ATOM 776 N N . ALA A 1 103 ? -14.992 -8.219 -9.312 1 97.94 103 ALA A N 1
ATOM 777 C CA . ALA A 1 103 ? -14.75 -8.484 -7.898 1 97.94 103 ALA A CA 1
ATOM 778 C C . ALA A 1 103 ? -13.562 -7.684 -7.375 1 97.94 103 ALA A C 1
ATOM 780 O O . ALA A 1 103 ? -13.617 -7.125 -6.277 1 97.94 103 ALA A O 1
ATOM 781 N N . GLU A 1 104 ? -12.562 -7.586 -8.164 1 98 104 GLU A N 1
ATOM 782 C CA . GLU A 1 104 ? -11.352 -6.867 -7.762 1 98 104 GLU A CA 1
ATOM 783 C C . GLU A 1 104 ? -11.633 -5.375 -7.602 1 98 104 GLU A C 1
ATOM 785 O O . GLU A 1 104 ? -11.336 -4.793 -6.555 1 98 104 GLU A O 1
ATOM 790 N N . ALA A 1 105 ? -12.164 -4.824 -8.656 1 98.69 105 ALA A N 1
ATOM 791 C CA . ALA A 1 105 ? -12.445 -3.391 -8.648 1 98.69 105 ALA A CA 1
ATOM 792 C C . ALA A 1 105 ? -13.469 -3.039 -7.562 1 98.69 105 ALA A C 1
ATOM 794 O O . ALA A 1 105 ? -13.297 -2.055 -6.84 1 98.69 105 ALA A O 1
ATOM 795 N N . GLY A 1 106 ? -14.5 -3.871 -7.445 1 98.75 106 GLY A N 1
ATOM 796 C CA . GLY A 1 106 ? -15.516 -3.656 -6.422 1 98.75 106 GLY A CA 1
ATOM 797 C C . GLY A 1 106 ? -14.977 -3.777 -5.012 1 98.75 106 GLY A C 1
ATOM 798 O O . GLY A 1 106 ? -15.352 -3.008 -4.125 1 98.75 106 GLY A O 1
ATOM 799 N N . ALA A 1 107 ? -14.133 -4.738 -4.805 1 98.88 107 ALA A N 1
ATOM 800 C CA . ALA A 1 107 ? -13.547 -4.965 -3.482 1 98.88 107 ALA A CA 1
ATOM 801 C C . ALA A 1 107 ? -12.719 -3.768 -3.035 1 98.88 107 ALA A C 1
ATOM 803 O O . ALA A 1 107 ? -12.891 -3.264 -1.922 1 98.88 107 ALA A O 1
ATOM 804 N N . VAL A 1 108 ? -11.867 -3.279 -3.871 1 98.88 108 VAL A N 1
ATOM 805 C CA . VAL A 1 108 ? -10.984 -2.178 -3.508 1 98.88 108 VAL A CA 1
ATOM 806 C C . VAL A 1 108 ? -11.805 -0.907 -3.295 1 98.88 108 VAL A C 1
ATOM 808 O O . VAL A 1 108 ? -11.633 -0.214 -2.287 1 98.88 108 VAL A O 1
ATOM 811 N N . ALA A 1 109 ? -12.688 -0.637 -4.215 1 98.94 109 ALA A N 1
ATOM 812 C CA . ALA A 1 109 ? -13.508 0.568 -4.121 1 98.94 109 ALA A CA 1
ATOM 813 C C . ALA A 1 109 ? -14.359 0.555 -2.855 1 98.94 109 ALA A C 1
ATOM 815 O O . ALA A 1 109 ? -14.43 1.557 -2.139 1 98.94 109 ALA A O 1
ATOM 816 N N . THR A 1 110 ? -14.96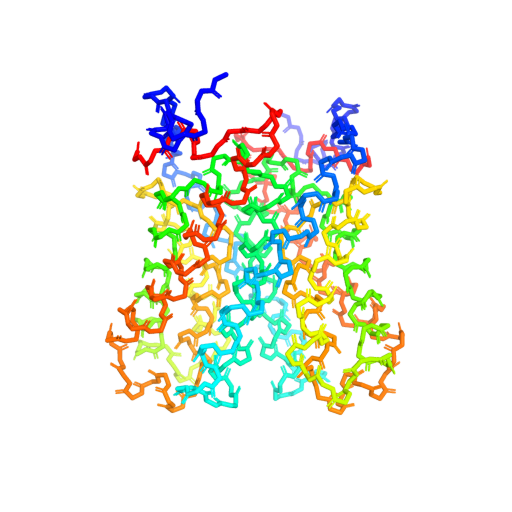9 -0.55 -2.549 1 98.94 110 THR A N 1
ATOM 817 C CA . THR A 1 110 ? -15.828 -0.658 -1.376 1 98.94 110 THR A CA 1
ATOM 818 C C . THR A 1 110 ? -15 -0.641 -0.095 1 98.94 110 THR A C 1
ATOM 820 O O . THR A 1 110 ? -15.43 -0.1 0.925 1 98.94 110 THR A O 1
ATOM 823 N N . ALA A 1 111 ? -13.828 -1.261 -0.16 1 98.88 111 ALA A N 1
ATOM 824 C CA . ALA A 1 111 ? -12.922 -1.188 0.985 1 98.88 111 ALA A CA 1
ATOM 825 C C . ALA A 1 111 ? -12.555 0.258 1.305 1 98.88 111 ALA A C 1
ATOM 827 O O . ALA A 1 111 ? -12.539 0.658 2.471 1 98.88 111 ALA A O 1
ATOM 828 N N . ILE A 1 112 ? -12.266 1.007 0.286 1 98.81 112 ILE A N 1
ATOM 829 C CA . ILE A 1 112 ? -11.945 2.418 0.476 1 98.81 112 ILE A CA 1
ATOM 830 C C . ILE A 1 112 ? -13.109 3.127 1.15 1 98.81 112 ILE A C 1
ATOM 832 O O . ILE A 1 112 ? -12.93 3.85 2.133 1 98.81 112 ILE A O 1
ATOM 836 N N . ALA A 1 113 ? -14.281 2.926 0.661 1 98.75 113 ALA A N 1
ATOM 837 C CA . ALA A 1 113 ? -15.469 3.551 1.232 1 98.75 113 ALA A CA 1
ATOM 838 C C . ALA A 1 113 ? -15.648 3.156 2.695 1 98.75 113 ALA A C 1
ATOM 840 O O . ALA A 1 113 ? -15.891 4.012 3.551 1 98.75 113 ALA A O 1
ATOM 841 N N . ALA A 1 114 ? -15.523 1.922 2.961 1 98.62 114 ALA A N 1
ATOM 842 C CA . ALA A 1 114 ? -15.711 1.425 4.32 1 98.62 114 ALA A CA 1
ATOM 843 C C . ALA A 1 114 ? -14.648 1.99 5.262 1 98.62 114 ALA A C 1
ATOM 845 O O . ALA A 1 114 ? -14.953 2.352 6.402 1 98.62 114 ALA A O 1
ATOM 846 N N . MET A 1 115 ? -13.438 2.01 4.793 1 98.44 115 MET A N 1
ATOM 847 C CA . MET A 1 115 ? -12.359 2.553 5.621 1 98.44 115 MET A CA 1
ATOM 848 C C . MET A 1 115 ? -12.586 4.035 5.902 1 98.44 115 MET A C 1
ATOM 850 O O . MET A 1 115 ? -12.297 4.512 7 1 98.44 115 MET A O 1
ATOM 854 N N . HIS A 1 116 ? -13.094 4.734 4.906 1 97.5 116 HIS A N 1
ATOM 855 C CA . HIS A 1 116 ? -13.445 6.133 5.133 1 97.5 116 HIS A CA 1
ATOM 856 C C . HIS A 1 116 ? -14.508 6.262 6.219 1 97.5 116 HIS A C 1
ATOM 858 O O . HIS A 1 116 ? -14.344 7.043 7.16 1 97.5 116 HIS A O 1
ATOM 864 N N . LEU A 1 117 ? -15.523 5.508 6.07 1 97.25 117 LEU A N 1
ATOM 865 C CA . LEU A 1 117 ? -16.688 5.625 6.945 1 97.25 117 LEU A CA 1
ATOM 866 C C . LEU A 1 117 ? -16.328 5.219 8.375 1 97.25 117 LEU A C 1
ATOM 868 O O . LEU A 1 117 ? -16.984 5.66 9.32 1 97.25 117 LEU A O 1
ATOM 872 N N . THR A 1 118 ? -15.32 4.426 8.531 1 97 118 THR A N 1
ATOM 873 C CA . THR A 1 118 ? -14.945 3.949 9.859 1 97 118 THR A CA 1
ATOM 874 C C . THR A 1 118 ? -13.672 4.637 10.344 1 97 118 THR A C 1
ATOM 876 O O . THR A 1 118 ? -13.133 4.285 11.398 1 97 118 THR A O 1
ATOM 879 N N . ARG A 1 119 ? -13.117 5.52 9.586 1 96.19 119 ARG A N 1
ATOM 880 C CA . ARG A 1 119 ? -11.914 6.281 9.922 1 96.19 119 ARG A CA 1
ATOM 881 C C . ARG A 1 119 ? -10.727 5.355 10.156 1 96.19 119 ARG A C 1
ATOM 883 O O . ARG A 1 119 ? -10 5.508 11.141 1 96.19 119 ARG A O 1
ATOM 890 N N . THR A 1 120 ? -10.594 4.441 9.281 1 97.69 120 THR A N 1
ATOM 891 C CA . THR A 1 120 ? -9.523 3.457 9.367 1 97.69 120 THR A CA 1
ATOM 892 C C . THR A 1 120 ? -8.773 3.361 8.039 1 97.69 120 THR A C 1
ATOM 894 O O . THR A 1 120 ? -8.289 2.289 7.668 1 97.69 120 THR A O 1
ATOM 897 N N . LEU A 1 121 ? -8.742 4.434 7.305 1 98.31 121 LEU A N 1
ATOM 898 C CA . LEU A 1 121 ? -8.125 4.391 5.984 1 98.31 121 LEU A CA 1
ATOM 899 C C . LEU A 1 121 ? -6.664 3.967 6.078 1 98.31 121 LEU A C 1
ATOM 901 O O . LEU A 1 121 ? -5.883 4.578 6.809 1 98.31 121 LEU A O 1
ATOM 905 N N . HIS A 1 122 ? -6.305 2.928 5.465 1 98.62 122 HIS A N 1
ATOM 906 C CA . HIS A 1 122 ? -4.977 2.332 5.387 1 98.62 122 HIS A CA 1
ATOM 907 C C . HIS A 1 122 ? -4.699 1.783 3.992 1 98.62 122 HIS A C 1
ATOM 909 O O . HIS A 1 122 ? -5.285 0.778 3.588 1 98.62 122 HIS A O 1
ATOM 915 N N . PRO A 1 123 ? -3.807 2.387 3.262 1 98.5 123 PRO A N 1
ATOM 916 C CA . PRO A 1 123 ? -3.637 2.082 1.838 1 98.5 123 PRO A CA 1
ATOM 917 C C . PRO A 1 123 ? -3.418 0.595 1.574 1 98.5 123 PRO A C 1
ATOM 919 O O . PRO A 1 123 ? -4.074 0.016 0.704 1 98.5 123 PRO A O 1
ATOM 922 N N . PRO A 1 124 ? -2.664 -0.108 2.371 1 98.62 124 PRO A N 1
ATOM 923 C CA . PRO A 1 124 ? -2.441 -1.532 2.109 1 98.62 124 PRO A CA 1
ATOM 924 C C . PRO A 1 124 ? -3.719 -2.361 2.229 1 98.62 124 PRO A C 1
ATOM 926 O O . PRO A 1 124 ? -3.75 -3.518 1.798 1 98.62 124 PRO A O 1
ATOM 929 N N . GLY A 1 125 ? -4.715 -1.771 2.861 1 98.44 125 GLY A N 1
ATOM 930 C CA . GLY A 1 125 ? -6.008 -2.439 2.889 1 98.44 125 GLY A CA 1
ATOM 931 C C . GLY A 1 125 ? -6.52 -2.805 1.508 1 98.44 125 GLY A C 1
ATOM 932 O O . GLY A 1 125 ? -7.207 -3.812 1.343 1 98.44 125 GLY A O 1
ATOM 933 N N . GLY A 1 126 ? -6.27 -1.943 0.554 1 98.5 126 GLY A N 1
ATOM 934 C CA . GLY A 1 126 ? -6.641 -2.273 -0.813 1 98.5 126 GLY A CA 1
ATOM 935 C C . GLY A 1 126 ? -6.035 -3.578 -1.297 1 98.5 126 GLY A C 1
ATOM 936 O O . GLY A 1 126 ? -6.715 -4.387 -1.932 1 98.5 126 GLY A O 1
ATOM 937 N N . ALA A 1 127 ? -4.762 -3.682 -1.016 1 98.38 127 ALA A N 1
ATOM 938 C CA . ALA A 1 127 ? -4.078 -4.93 -1.348 1 98.38 127 ALA A CA 1
ATOM 939 C C . ALA A 1 127 ? -4.688 -6.109 -0.597 1 98.38 127 ALA A C 1
ATOM 941 O O . ALA A 1 127 ? -4.824 -7.203 -1.15 1 98.38 127 ALA A O 1
ATOM 942 N N . THR A 1 128 ? -5.043 -5.91 0.617 1 98.25 128 THR A N 1
ATOM 943 C CA . THR A 1 128 ? -5.648 -6.965 1.424 1 98.25 128 THR A CA 1
ATOM 944 C C . THR A 1 128 ? -7 -7.379 0.848 1 98.25 128 THR A C 1
ATOM 946 O O . THR A 1 128 ? -7.344 -8.562 0.843 1 98.25 128 THR A O 1
ATOM 949 N N . ALA A 1 129 ? -7.77 -6.395 0.438 1 98.62 129 ALA A N 1
ATOM 950 C CA . ALA A 1 129 ? -9.031 -6.723 -0.21 1 98.62 129 ALA A CA 1
ATOM 951 C C . ALA A 1 129 ? -8.812 -7.617 -1.427 1 98.62 129 ALA A C 1
ATOM 953 O O . ALA A 1 129 ? -9.547 -8.586 -1.637 1 98.62 129 ALA A O 1
ATOM 954 N N . LEU A 1 130 ? -7.852 -7.305 -2.178 1 97.81 130 LEU A N 1
ATOM 955 C CA . LEU A 1 130 ? -7.547 -8.078 -3.379 1 97.81 130 LEU A CA 1
ATOM 956 C C . LEU A 1 130 ? -7.035 -9.469 -3.02 1 97.81 130 LEU A C 1
ATOM 958 O O . LEU A 1 130 ? -7.297 -10.43 -3.738 1 97.81 130 LEU A O 1
ATOM 962 N N . LEU A 1 131 ? -6.207 -9.539 -1.924 1 95.62 131 LEU A N 1
ATOM 963 C CA . LEU A 1 131 ? -5.793 -10.828 -1.387 1 95.62 131 LEU A CA 1
ATOM 964 C C . LEU A 1 131 ? -7 -11.727 -1.121 1 95.62 131 LEU A C 1
ATOM 966 O O . LEU A 1 131 ? -6.996 -12.906 -1.476 1 95.62 131 LEU A O 1
ATOM 970 N N . ALA A 1 132 ? -8.023 -11.188 -0.549 1 96.56 132 ALA A N 1
ATOM 971 C CA . ALA A 1 132 ? -9.211 -11.969 -0.232 1 96.56 132 ALA A CA 1
ATOM 972 C C . ALA A 1 132 ? -9.922 -12.43 -1.504 1 96.56 132 ALA A C 1
ATOM 974 O O . ALA A 1 132 ? -10.531 -13.5 -1.53 1 96.56 132 ALA A O 1
ATOM 975 N N . VAL A 1 133 ? -9.852 -11.648 -2.521 1 96.88 133 VAL A N 1
ATOM 976 C CA . VAL A 1 133 ? -10.523 -11.977 -3.777 1 96.88 133 VAL A CA 1
ATOM 977 C C . VAL A 1 133 ? -9.688 -12.984 -4.559 1 96.88 133 VAL A C 1
ATOM 979 O O . VAL A 1 133 ? -10.227 -13.945 -5.121 1 96.88 133 VAL A O 1
ATOM 982 N N . MET A 1 134 ? -8.359 -12.836 -4.492 1 94.94 134 MET A N 1
ATOM 983 C CA . MET A 1 134 ? -7.516 -13.547 -5.453 1 94.94 134 MET A CA 1
ATOM 984 C C . MET A 1 134 ? -6.633 -14.57 -4.746 1 94.94 134 MET A C 1
ATOM 986 O O . MET A 1 134 ? -5.797 -15.219 -5.383 1 94.94 134 MET A O 1
ATOM 990 N N . GLY A 1 135 ? -6.785 -14.734 -3.5 1 92.81 135 GLY A N 1
ATOM 991 C CA . GLY A 1 135 ? -5.852 -15.5 -2.689 1 92.81 135 GLY A CA 1
ATOM 992 C C . GLY A 1 135 ? -5.961 -17 -2.914 1 92.81 135 GLY A C 1
ATOM 993 O O . GLY A 1 135 ? -5.223 -17.781 -2.309 1 92.81 135 GLY A O 1
ATOM 994 N N . GLY A 1 136 ? -6.883 -17.453 -3.787 1 92.5 136 GLY A N 1
ATOM 995 C CA . GLY A 1 136 ? -6.988 -18.875 -4.121 1 92.5 136 GLY A CA 1
ATOM 996 C C . GLY A 1 136 ? -7.785 -19.656 -3.105 1 92.5 136 GLY A C 1
ATOM 997 O O . GLY A 1 136 ? -8.43 -19.094 -2.227 1 92.5 136 GLY A O 1
ATOM 998 N N . GLU A 1 137 ? -7.625 -20.984 -3.297 1 92.94 137 GLU A N 1
ATOM 999 C CA . GLU A 1 137 ? -8.461 -21.891 -2.516 1 92.94 137 GLU A CA 1
ATOM 1000 C C . GLU A 1 137 ? -8.125 -21.812 -1.029 1 92.94 137 GLU A C 1
ATOM 1002 O O . GLU A 1 137 ? -9.016 -21.922 -0.181 1 92.94 137 GLU A O 1
ATOM 1007 N N . GLN A 1 138 ? -6.879 -21.609 -0.771 1 91.75 138 GLN A N 1
ATOM 1008 C CA . GLN A 1 138 ? -6.453 -21.547 0.623 1 91.75 138 GLN A CA 1
ATOM 1009 C C . GLN A 1 138 ? -7.148 -20.391 1.352 1 91.75 138 GLN A C 1
ATOM 1011 O O . GLN A 1 138 ? -7.496 -20.516 2.527 1 91.75 138 GLN A O 1
ATOM 1016 N N . VAL A 1 139 ? -7.348 -19.328 0.687 1 92.31 139 VAL A N 1
ATOM 1017 C CA . VAL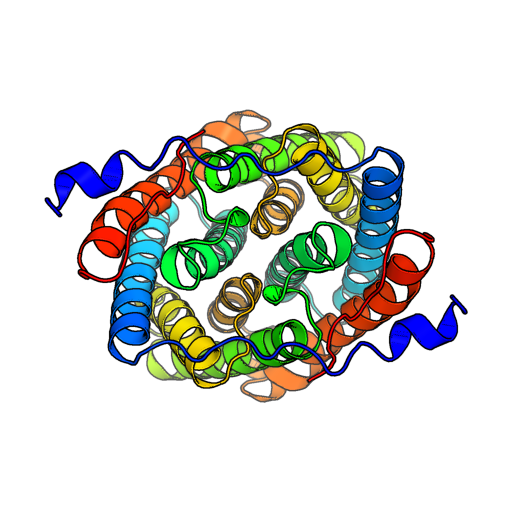 A 1 139 ? -8 -18.156 1.265 1 92.31 139 VAL A CA 1
ATOM 1018 C C . VAL A 1 139 ? -9.516 -18.328 1.188 1 92.31 139 VAL A C 1
ATOM 1020 O O . VAL A 1 139 ? -10.219 -18.094 2.176 1 92.31 139 VAL A O 1
ATOM 1023 N N . HIS A 1 140 ? -9.984 -18.812 0.09 1 94.12 140 HIS A N 1
ATOM 1024 C CA . HIS A 1 140 ? -11.422 -18.891 -0.159 1 94.12 140 HIS A CA 1
ATOM 1025 C C . HIS A 1 140 ? -12.078 -19.922 0.749 1 94.12 140 HIS A C 1
ATOM 1027 O O . HIS A 1 140 ? -13.227 -19.75 1.163 1 94.12 140 HIS A O 1
ATOM 1033 N N . SER A 1 141 ? -11.359 -20.969 1.06 1 93.25 141 SER A N 1
ATOM 1034 C CA . SER A 1 141 ? -11.914 -22.016 1.911 1 93.25 141 SER A CA 1
ATOM 1035 C C . SER A 1 141 ? -12.078 -21.531 3.348 1 93.25 141 SER A C 1
ATOM 1037 O O . SER A 1 141 ? -12.922 -22.031 4.086 1 93.25 141 SER A O 1
ATOM 1039 N N . LEU A 1 142 ? -11.258 -20.562 3.762 1 90.69 142 LEU A N 1
ATOM 1040 C CA . LEU A 1 142 ? -11.352 -20.016 5.109 1 90.69 142 LEU A CA 1
ATOM 1041 C C . LEU A 1 142 ? -12.57 -19.125 5.25 1 90.69 142 LEU A C 1
ATOM 1043 O O . LEU A 1 142 ? -13.094 -18.938 6.355 1 90.69 142 LEU A O 1
ATOM 1047 N N . GLY A 1 143 ? -13.016 -18.562 4.137 1 91.31 143 GLY A N 1
ATOM 1048 C CA . GLY A 1 143 ? -14.102 -17.609 4.211 1 91.31 143 GLY A CA 1
ATOM 1049 C C . GLY A 1 143 ? -13.789 -16.422 5.113 1 91.31 143 GLY A C 1
ATOM 1050 O O . GLY A 1 143 ? -12.711 -15.836 5.02 1 91.31 143 GLY A O 1
ATOM 1051 N N . PHE A 1 144 ? -14.727 -16.078 5.969 1 91.81 144 PHE A N 1
ATOM 1052 C CA . PHE A 1 144 ? -14.594 -14.898 6.805 1 91.81 144 PHE A CA 1
ATOM 1053 C C . PHE A 1 144 ? -13.578 -15.141 7.922 1 91.81 144 PHE A C 1
ATOM 1055 O O . PHE A 1 144 ? -13.102 -14.195 8.547 1 91.81 144 PHE A O 1
ATOM 1062 N N . LEU A 1 145 ? -13.164 -16.344 8.172 1 89.5 145 LEU A N 1
ATOM 1063 C CA . LEU A 1 145 ? -12.125 -16.641 9.156 1 89.5 145 LEU A CA 1
ATOM 1064 C C . LEU A 1 145 ? -10.766 -16.141 8.672 1 89.5 145 LEU A C 1
ATOM 1066 O O . LEU A 1 145 ? -9.828 -16.016 9.469 1 89.5 145 LEU A O 1
ATOM 1070 N N . PHE A 1 146 ? -10.75 -15.945 7.355 1 88.06 146 PHE A N 1
ATOM 1071 C CA . PHE A 1 146 ? -9.555 -15.383 6.73 1 88.06 146 PHE A CA 1
ATOM 1072 C C . PHE A 1 146 ? -9.156 -14.078 7.406 1 88.06 146 PHE A C 1
ATOM 1074 O O . PHE A 1 146 ? -7.973 -13.75 7.496 1 88.06 146 PHE A O 1
ATOM 1081 N N . VAL A 1 147 ? -10.062 -13.336 7.926 1 90.5 147 VAL A N 1
ATOM 1082 C CA . VAL A 1 147 ? -9.891 -12 8.484 1 90.5 147 VAL A CA 1
ATOM 1083 C C . VAL A 1 147 ? -9.117 -12.086 9.797 1 90.5 147 VAL A C 1
ATOM 1085 O O . VAL A 1 147 ? -8.336 -11.188 10.125 1 90.5 147 VAL A O 1
ATOM 1088 N N . LEU A 1 148 ? -9.258 -13.133 10.492 1 86 148 LEU A N 1
ATOM 1089 C CA . LEU A 1 148 ? -8.711 -13.242 11.844 1 86 148 LEU A CA 1
ATOM 1090 C C . LEU A 1 148 ? -7.273 -13.75 11.805 1 86 148 LEU A C 1
ATOM 1092 O O . LEU A 1 148 ? -6.355 -13.078 12.273 1 86 148 LEU A O 1
ATOM 1096 N N . LEU A 1 149 ? -7.031 -14.867 11.195 1 83.75 149 LEU A N 1
ATOM 1097 C CA . LEU A 1 149 ? -5.754 -15.539 11.414 1 83.75 149 LEU A CA 1
ATOM 1098 C C . LEU A 1 149 ? -4.656 -14.906 10.562 1 83.75 149 LEU A C 1
ATOM 1100 O O . LEU A 1 149 ? -3.785 -14.203 11.086 1 83.75 149 LEU A O 1
ATOM 1104 N N . PRO A 1 150 ? -4.793 -15 9.32 1 87.56 150 PRO A N 1
ATOM 1105 C CA . PRO A 1 150 ? -3.619 -14.5 8.602 1 87.56 150 PRO A CA 1
ATOM 1106 C C . PRO A 1 150 ? -3.553 -12.977 8.562 1 87.56 150 PRO A C 1
ATOM 1108 O O . PRO A 1 150 ? -2.473 -12.398 8.703 1 87.56 150 PRO A O 1
ATOM 1111 N N . VAL A 1 151 ? -4.711 -12.367 8.422 1 95 151 VAL A N 1
ATOM 1112 C CA . VAL A 1 151 ? -4.691 -10.922 8.219 1 95 151 VAL A CA 1
ATOM 1113 C C . VAL A 1 151 ? -4.418 -10.219 9.547 1 95 151 VAL A C 1
ATOM 1115 O O . VAL A 1 151 ? -3.486 -9.414 9.656 1 95 151 VAL A O 1
ATOM 1118 N N . ALA A 1 152 ? -5.18 -10.617 10.594 1 96.19 152 ALA A N 1
ATOM 1119 C CA . ALA A 1 152 ? -5 -9.992 11.898 1 96.19 152 ALA A CA 1
ATOM 1120 C C . ALA A 1 152 ? -3.619 -10.305 12.469 1 96.19 152 ALA A C 1
ATOM 1122 O O . ALA A 1 152 ? -2.969 -9.438 13.055 1 96.19 152 ALA A O 1
ATOM 1123 N N . ALA A 1 153 ? -3.227 -11.5 12.32 1 94.25 153 ALA A N 1
ATOM 1124 C CA . ALA A 1 153 ? -1.927 -11.914 12.844 1 94.25 153 ALA A CA 1
ATOM 1125 C C . ALA A 1 153 ? -0.795 -11.125 12.188 1 94.25 153 ALA A C 1
ATOM 1127 O O . ALA A 1 153 ? 0.125 -10.672 12.875 1 94.25 153 ALA A O 1
ATOM 1128 N N . GLY A 1 154 ? -0.839 -11.008 10.883 1 96 154 GLY A N 1
ATOM 1129 C CA . GLY A 1 154 ? 0.181 -10.242 10.18 1 96 154 GLY A CA 1
ATOM 1130 C C . GLY A 1 154 ? 0.23 -8.789 10.602 1 96 154 GLY A C 1
ATOM 1131 O O . GLY A 1 154 ? 1.309 -8.242 10.844 1 96 154 GLY A O 1
ATOM 1132 N N . ALA A 1 155 ? -0.939 -8.188 10.68 1 98 155 ALA A N 1
ATOM 1133 C CA . ALA A 1 155 ? -1.031 -6.793 11.094 1 98 155 ALA A CA 1
ATOM 1134 C C . ALA A 1 155 ? -0.475 -6.602 12.5 1 98 155 ALA A C 1
ATOM 1136 O O . ALA A 1 155 ? 0.236 -5.633 12.766 1 98 155 ALA A O 1
ATOM 1137 N N . LEU A 1 156 ? -0.779 -7.555 13.367 1 97.88 156 LEU A N 1
ATOM 1138 C CA . LEU A 1 156 ? -0.351 -7.445 14.758 1 97.88 156 LEU A CA 1
ATOM 1139 C C . LEU A 1 156 ? 1.151 -7.676 14.883 1 97.88 156 LEU A C 1
ATOM 1141 O O . LEU A 1 156 ? 1.812 -7.055 15.719 1 97.88 156 LEU A O 1
ATOM 1145 N N . ILE A 1 157 ? 1.696 -8.602 14.109 1 97.25 157 ILE A N 1
ATOM 1146 C CA . ILE A 1 157 ? 3.139 -8.828 14.102 1 97.25 157 ILE A CA 1
ATOM 1147 C C . ILE A 1 157 ? 3.857 -7.555 13.656 1 97.25 157 ILE A C 1
ATOM 1149 O O . ILE A 1 157 ? 4.805 -7.113 14.312 1 97.25 157 ILE A O 1
ATOM 1153 N N . LEU A 1 158 ? 3.404 -7.016 12.609 1 98.19 158 LEU A N 1
ATOM 1154 C CA . LEU A 1 158 ? 4.023 -5.793 12.109 1 98.19 158 LEU A CA 1
ATOM 1155 C C . LEU A 1 158 ? 3.865 -4.656 13.109 1 98.19 158 LEU A C 1
ATOM 1157 O O . LEU A 1 158 ? 4.789 -3.863 13.312 1 98.19 158 LEU A O 1
ATOM 1161 N N . LEU A 1 159 ? 2.705 -4.57 13.695 1 98.44 159 LEU A N 1
ATOM 1162 C CA . LEU A 1 159 ? 2.447 -3.543 14.695 1 98.44 159 LEU A CA 1
ATOM 1163 C C . LEU A 1 159 ? 3.41 -3.676 15.867 1 98.44 159 LEU A C 1
ATOM 1165 O O . LEU A 1 159 ? 3.949 -2.676 16.344 1 98.44 159 LEU A O 1
ATOM 1169 N N . ALA A 1 160 ? 3.592 -4.871 16.328 1 98.06 160 ALA A N 1
ATOM 1170 C CA . ALA A 1 160 ? 4.512 -5.109 17.438 1 98.06 160 ALA A CA 1
ATOM 1171 C C . ALA A 1 160 ? 5.922 -4.641 17.094 1 98.06 160 ALA A C 1
ATOM 1173 O O . ALA A 1 160 ? 6.566 -3.961 17.906 1 98.06 160 ALA A O 1
ATOM 1174 N N . VAL A 1 161 ? 6.387 -4.984 15.93 1 97.94 161 VAL A N 1
ATOM 1175 C CA . VAL A 1 161 ? 7.719 -4.574 15.492 1 97.94 161 VAL A CA 1
ATOM 1176 C C . VAL A 1 161 ? 7.773 -3.055 15.375 1 97.94 161 VAL A C 1
ATOM 1178 O O . VAL A 1 161 ? 8.773 -2.432 15.75 1 97.94 161 VAL A O 1
ATOM 1181 N N . ALA A 1 162 ? 6.715 -2.51 14.82 1 98.38 162 ALA A N 1
ATOM 1182 C CA . ALA A 1 162 ? 6.676 -1.061 14.641 1 98.38 162 ALA A CA 1
ATOM 1183 C C . ALA A 1 162 ? 6.746 -0.34 15.984 1 98.38 162 ALA A C 1
ATOM 1185 O O . ALA A 1 162 ? 7.465 0.653 16.125 1 98.38 162 ALA A O 1
ATOM 1186 N N . VAL A 1 163 ? 6 -0.81 16.953 1 97.38 163 VAL A N 1
ATOM 1187 C CA . VAL A 1 163 ? 5.992 -0.196 18.266 1 97.38 163 VAL A CA 1
ATOM 1188 C C . VAL A 1 163 ? 7.371 -0.321 18.906 1 97.38 163 VAL A C 1
ATOM 1190 O O . VAL A 1 163 ? 7.855 0.618 19.547 1 97.38 163 VAL A O 1
ATOM 1193 N N . LEU A 1 164 ? 8.023 -1.385 18.703 1 95.31 164 LEU A N 1
ATOM 1194 C CA . LEU A 1 164 ? 9.312 -1.644 19.328 1 95.31 164 LEU A CA 1
ATOM 1195 C C . LEU A 1 164 ? 10.422 -0.851 18.641 1 95.31 164 LEU A C 1
ATOM 1197 O O . LEU A 1 164 ? 11.227 -0.198 19.312 1 95.31 164 LEU A O 1
ATOM 1201 N N . PHE A 1 165 ? 10.445 -0.784 17.375 1 93.94 165 PHE A N 1
ATOM 1202 C CA . PHE A 1 165 ? 11.594 -0.269 16.641 1 93.94 165 PHE A CA 1
ATOM 1203 C C . PHE A 1 165 ? 11.469 1.232 16.406 1 93.94 165 PHE A C 1
ATOM 1205 O O . PHE A 1 165 ? 12.469 1.949 16.375 1 93.94 165 PHE A O 1
ATOM 1212 N N . ASN A 1 166 ? 10.273 1.674 16.188 1 96.19 166 ASN A N 1
ATOM 1213 C CA . ASN A 1 166 ? 10.102 3.104 15.945 1 96.19 166 ASN A CA 1
ATOM 1214 C C . ASN A 1 166 ? 10.375 3.916 17.203 1 96.19 166 ASN A C 1
ATOM 1216 O O . ASN A 1 166 ? 10.57 5.133 17.141 1 96.19 166 ASN A O 1
ATOM 1220 N N . ASN A 1 167 ? 10.352 3.283 18.344 1 95.81 167 ASN A N 1
ATOM 1221 C CA . ASN A 1 167 ? 10.555 4.023 19.578 1 95.81 167 ASN A CA 1
ATOM 1222 C C . ASN A 1 167 ? 12.008 3.957 20.047 1 95.81 167 ASN A C 1
ATOM 1224 O O . ASN A 1 167 ? 12.367 4.551 21.062 1 95.81 167 ASN A O 1
ATOM 1228 N N . LEU A 1 168 ? 12.828 3.309 19.281 1 92.81 168 LEU A N 1
ATOM 1229 C CA . LEU A 1 168 ? 14.242 3.219 19.609 1 92.81 168 LEU A CA 1
ATOM 1230 C C . LEU A 1 168 ? 14.945 4.551 19.359 1 92.81 168 LEU A C 1
ATOM 1232 O O . LEU A 1 168 ? 15.688 5.035 20.219 1 92.81 168 LEU A O 1
ATOM 1236 N N . PRO A 1 169 ? 14.789 5.102 18.172 1 91.88 169 PRO A N 1
ATOM 1237 C CA . PRO A 1 169 ? 15.414 6.414 18 1 91.88 169 PRO A CA 1
ATOM 1238 C C . PRO A 1 169 ? 14.781 7.492 18.875 1 91.88 169 PRO A C 1
ATOM 1240 O O . PRO A 1 169 ? 13.562 7.496 19.078 1 91.88 169 PRO A O 1
ATOM 1243 N N . LYS A 1 170 ? 15.57 8.477 19.25 1 89.38 170 LYS A N 1
ATOM 1244 C CA . LYS A 1 170 ? 15.094 9.539 20.141 1 89.38 170 LYS A CA 1
ATOM 1245 C C . LYS A 1 170 ? 14.164 10.492 19.391 1 89.38 170 LYS A C 1
ATOM 1247 O O . LYS A 1 170 ? 13.297 11.133 20 1 89.38 170 LYS A O 1
ATOM 1252 N N . THR A 1 171 ? 14.25 10.445 18.172 1 88.75 171 THR A N 1
ATOM 1253 C CA . THR A 1 171 ? 13.547 11.445 17.375 1 88.75 171 THR A CA 1
ATOM 1254 C C . THR A 1 171 ? 12.164 10.938 16.969 1 88.75 171 THR A C 1
ATOM 1256 O O . THR A 1 171 ? 11.375 11.688 16.375 1 88.75 171 THR A O 1
ATOM 1259 N N . ARG A 1 172 ? 11.844 9.688 17.266 1 90.94 172 ARG A N 1
ATOM 1260 C CA . ARG A 1 172 ? 10.578 9.109 16.844 1 90.94 172 ARG A CA 1
ATOM 1261 C C . ARG A 1 172 ? 9.727 8.703 18.047 1 90.94 172 ARG A C 1
ATOM 1263 O O . ARG A 1 172 ? 10.258 8.438 19.125 1 90.94 172 ARG A O 1
ATOM 1270 N N . ARG A 1 173 ? 8.5 8.789 17.75 1 92.56 173 ARG A N 1
ATOM 1271 C CA . ARG A 1 173 ? 7.496 8.258 18.656 1 92.56 173 ARG A CA 1
ATOM 1272 C C . ARG A 1 173 ? 6.387 7.543 17.891 1 92.56 173 ARG A C 1
ATOM 1274 O O . ARG A 1 173 ? 5.891 8.055 16.891 1 92.56 173 ARG A O 1
ATOM 1281 N N . TYR A 1 174 ? 6.074 6.406 18.422 1 94.94 174 TYR A N 1
ATOM 1282 C CA . TYR A 1 174 ? 5.008 5.617 17.812 1 94.94 174 TYR A CA 1
ATOM 1283 C C . TYR A 1 174 ? 4.305 4.754 18.859 1 94.94 174 TYR A C 1
ATOM 1285 O O . TYR A 1 174 ? 4.961 4.121 19.688 1 94.94 174 TYR A O 1
ATOM 1293 N N . PRO A 1 175 ? 3.02 4.684 18.891 1 96.38 175 PRO A N 1
ATOM 1294 C CA . PRO A 1 175 ? 2.18 5.453 17.969 1 96.38 175 PRO A CA 1
ATOM 1295 C C . PRO A 1 175 ? 1.927 6.879 18.453 1 96.38 175 PRO A C 1
ATOM 1297 O O . PRO A 1 175 ? 2.238 7.207 19.609 1 96.38 175 PRO A O 1
ATOM 1300 N N . GLU A 1 176 ? 1.468 7.664 17.484 1 93.69 176 GLU A N 1
ATOM 1301 C CA . GLU A 1 176 ? 0.917 8.953 17.891 1 93.69 176 GLU A CA 1
ATOM 1302 C C . GLU A 1 176 ? -0.424 8.781 18.594 1 93.69 176 GLU A C 1
ATOM 1304 O O . GLU A 1 176 ? -0.696 9.445 19.594 1 93.69 176 GLU A O 1
ATOM 1309 N N . VAL A 1 177 ? -1.233 7.945 18.062 1 92.75 177 VAL A N 1
ATOM 1310 C CA . VAL A 1 177 ? -2.549 7.629 18.609 1 92.75 177 VAL A CA 1
ATOM 1311 C C . VAL A 1 177 ? -2.857 6.148 18.391 1 92.75 177 VAL A C 1
ATOM 1313 O O . VAL A 1 177 ? -2.543 5.59 17.344 1 92.75 177 VAL A O 1
ATOM 1316 N N . TRP A 1 178 ? -3.467 5.574 19.391 1 93.44 178 TRP A N 1
ATOM 1317 C CA . TRP A 1 178 ? -3.812 4.16 19.281 1 93.44 178 TRP A CA 1
ATOM 1318 C C . TRP A 1 178 ? -5.176 3.988 18.609 1 93.44 178 TRP A C 1
ATOM 1320 O O . TRP A 1 178 ? -5.352 3.119 17.75 1 93.44 178 TRP A O 1
ATOM 1330 N N . LEU A 1 179 ? -6.148 4.91 19.172 1 89.5 179 LEU A N 1
ATOM 1331 C CA . LEU A 1 179 ? -7.52 4.773 18.688 1 89.5 179 LEU A CA 1
ATOM 1332 C C . LEU A 1 179 ? -8.055 6.117 18.203 1 89.5 179 LEU A C 1
ATOM 1334 O O . LEU A 1 179 ? -7.773 7.156 18.797 1 89.5 179 LEU A O 1
ATOM 1338 N N . MET B 1 1 ? 12.625 11.242 26.844 1 73.75 1 MET B N 1
ATOM 1339 C CA . MET B 1 1 ? 11.383 10.508 27.062 1 73.75 1 MET B CA 1
ATOM 1340 C C . MET B 1 1 ? 11.656 9.008 27.188 1 73.75 1 MET B C 1
ATOM 1342 O O . MET B 1 1 ? 12.539 8.477 26.531 1 73.75 1 MET B O 1
ATOM 1346 N N . ASN B 1 2 ? 11.125 8.398 28.25 1 85.62 2 ASN B N 1
ATOM 1347 C CA . ASN B 1 2 ? 11.273 6.977 28.547 1 85.62 2 ASN B CA 1
ATOM 1348 C C . ASN B 1 2 ? 10.758 6.113 27.391 1 85.62 2 ASN B C 1
ATOM 1350 O O . ASN B 1 2 ? 9.727 6.43 26.797 1 85.62 2 ASN B O 1
ATOM 1354 N N . TYR B 1 3 ? 11.578 5.246 27.016 1 88.81 3 TYR B N 1
ATOM 1355 C CA . TYR B 1 3 ? 11.312 4.336 25.906 1 88.81 3 TYR B CA 1
ATOM 1356 C C . TYR B 1 3 ? 9.898 3.771 25.984 1 88.81 3 TYR B C 1
ATOM 1358 O O . TYR B 1 3 ? 9.156 3.785 25 1 88.81 3 TYR B O 1
ATOM 1366 N N . TRP B 1 4 ? 9.391 3.432 27.156 1 89.25 4 TRP B N 1
ATOM 1367 C CA . TRP B 1 4 ? 8.109 2.76 27.344 1 89.25 4 TRP B CA 1
ATOM 1368 C C . TRP B 1 4 ? 6.953 3.756 27.266 1 89.25 4 TRP B C 1
ATOM 1370 O O . TRP B 1 4 ? 5.852 3.406 26.828 1 89.25 4 TRP B O 1
ATOM 1380 N N . ARG B 1 5 ? 7.219 4.906 27.562 1 86.94 5 ARG B N 1
ATOM 1381 C CA . ARG B 1 5 ? 6.176 5.926 27.562 1 86.94 5 ARG B CA 1
ATOM 1382 C C . ARG B 1 5 ? 5.789 6.324 26.156 1 86.94 5 ARG B C 1
ATOM 1384 O O . ARG B 1 5 ? 4.645 6.707 25.891 1 86.94 5 ARG B O 1
ATOM 1391 N N . LYS B 1 6 ? 6.727 6.152 25.359 1 88.62 6 LYS B N 1
ATOM 1392 C CA . LYS B 1 6 ? 6.465 6.5 23.969 1 88.62 6 LYS B CA 1
ATOM 1393 C C . LYS B 1 6 ? 5.371 5.613 23.375 1 88.62 6 LYS B C 1
ATOM 1395 O O . LYS B 1 6 ? 4.629 6.043 22.484 1 88.62 6 LYS B O 1
ATOM 1400 N N . MET B 1 7 ? 5.215 4.48 23.844 1 90.62 7 MET B N 1
ATOM 1401 C CA . MET B 1 7 ? 4.316 3.477 23.281 1 90.62 7 MET B CA 1
ATOM 1402 C C . MET B 1 7 ? 2.867 3.781 23.641 1 90.62 7 MET B C 1
ATOM 1404 O O . MET B 1 7 ? 1.946 3.219 23.047 1 90.62 7 MET B O 1
ATOM 1408 N N . LEU B 1 8 ? 2.643 4.648 24.516 1 87.5 8 LEU B N 1
ATOM 1409 C CA . LEU B 1 8 ? 1.298 4.965 24.984 1 87.5 8 LEU B CA 1
ATOM 1410 C C . LEU B 1 8 ? 0.603 5.934 24.031 1 87.5 8 LEU B C 1
ATOM 1412 O O . LEU B 1 8 ? -0.622 6.07 24.062 1 87.5 8 LEU B O 1
ATOM 1416 N N . GLY B 1 9 ? 1.294 6.512 23.125 1 85.06 9 GLY B N 1
ATOM 1417 C CA . GLY B 1 9 ? 0.704 7.473 22.203 1 85.06 9 GLY B CA 1
ATOM 1418 C C . GLY B 1 9 ? 0.201 8.727 22.891 1 85.06 9 GLY B C 1
ATOM 1419 O O . GLY B 1 9 ? 0.451 8.93 24.078 1 85.06 9 GLY B O 1
ATOM 1420 N N . THR B 1 10 ? -0.286 9.586 22.047 1 79.81 10 THR B N 1
ATOM 1421 C CA . THR B 1 10 ? -0.916 10.805 22.547 1 79.81 10 THR B CA 1
ATOM 1422 C C . THR B 1 10 ? -2.42 10.781 22.297 1 79.81 10 THR B C 1
ATOM 1424 O O . THR B 1 10 ? -2.922 9.898 21.594 1 79.81 10 THR B O 1
ATOM 1427 N N . THR B 1 11 ? -3.215 11.359 23.016 1 68.88 11 THR B N 1
ATOM 1428 C CA . THR B 1 11 ? -4.664 11.398 22.859 1 68.88 11 THR B CA 1
ATOM 1429 C C . THR B 1 11 ? -5.066 12.406 21.781 1 68.88 11 THR B C 1
ATOM 1431 O O . THR B 1 11 ? -6.258 12.641 21.562 1 68.88 11 THR B O 1
ATOM 1434 N N . ARG B 1 12 ? -4.098 13.023 21.078 1 60.72 12 ARG B N 1
ATOM 1435 C CA . ARG B 1 12 ? -4.426 14.148 20.219 1 60.72 12 ARG B CA 1
ATOM 1436 C C . ARG B 1 12 ? -4.316 13.758 18.75 1 60.72 12 ARG B C 1
ATOM 1438 O O . ARG B 1 12 ? -3.348 13.109 18.344 1 60.72 12 ARG B O 1
ATOM 1445 N N . GLY B 1 13 ? -5.691 13.516 18.172 1 61.38 13 GLY B N 1
ATOM 1446 C CA . GLY B 1 13 ? -5.738 13.641 16.734 1 61.38 13 GLY B CA 1
ATOM 1447 C C . GLY B 1 13 ? -6.523 12.531 16.062 1 61.38 13 GLY B C 1
ATOM 1448 O O . GLY B 1 13 ? -6.152 11.359 16.141 1 61.38 13 GLY B O 1
ATOM 1449 N N . SER B 1 14 ? -7.859 12.695 16 1 64.81 14 SER B N 1
ATOM 1450 C CA . SER B 1 14 ? -8.664 11.789 15.188 1 64.81 14 SER B CA 1
ATOM 1451 C C . SER B 1 14 ? -8.742 12.266 13.742 1 64.81 14 SER B C 1
ATOM 1453 O O . SER B 1 14 ? -8.586 13.461 13.469 1 64.81 14 SER B O 1
ATOM 1455 N N . LEU B 1 15 ? -8.578 11.281 12.82 1 68.81 15 LEU B N 1
ATOM 1456 C CA . LEU B 1 15 ? -8.766 11.617 11.406 1 68.81 15 LEU B CA 1
ATOM 1457 C C . LEU B 1 15 ? -10.148 12.219 11.172 1 68.81 15 LEU B C 1
ATOM 1459 O O . LEU B 1 15 ? -11.148 11.703 11.688 1 68.81 15 LEU B O 1
ATOM 1463 N N . PRO B 1 16 ? -10.172 13.391 10.602 1 71.38 16 PRO B N 1
ATOM 1464 C CA . PRO B 1 16 ? -11.477 13.977 10.312 1 71.38 16 PRO B CA 1
ATOM 1465 C C . PRO B 1 16 ? -12.336 13.102 9.406 1 71.38 16 PRO B C 1
ATOM 1467 O O . PRO B 1 16 ? -11.805 12.336 8.602 1 71.38 16 PRO B O 1
ATOM 1470 N N . ARG B 1 17 ? -13.68 13.172 9.625 1 84.62 17 ARG B N 1
ATOM 1471 C CA . ARG B 1 17 ? -14.625 12.461 8.766 1 84.62 17 ARG B CA 1
ATOM 1472 C C . ARG B 1 17 ? -14.719 13.117 7.391 1 84.62 17 ARG B C 1
ATOM 1474 O O . ARG B 1 17 ? -14.734 14.344 7.277 1 84.62 17 ARG B O 1
ATOM 1481 N N . VAL B 1 18 ? -14.641 12.234 6.426 1 90 18 VAL B N 1
ATOM 1482 C CA . VAL B 1 18 ? -14.812 12.727 5.062 1 90 18 VAL B CA 1
ATOM 1483 C C . VAL B 1 18 ? -16.297 12.734 4.699 1 90 18 VAL B C 1
ATOM 1485 O O . VAL B 1 18 ? -17.078 11.953 5.246 1 90 18 VAL B O 1
ATOM 1488 N N . SER B 1 19 ? -16.766 13.602 3.838 1 93.19 19 SER B N 1
ATOM 1489 C CA . SER B 1 19 ? -18.172 13.719 3.432 1 93.19 19 SER B CA 1
ATOM 1490 C C . SER B 1 19 ? -18.594 12.516 2.596 1 93.19 19 SER B C 1
ATOM 1492 O O . SER B 1 19 ? -17.766 11.836 2.002 1 93.19 19 SER B O 1
ATOM 1494 N N . ASN B 1 20 ? -19.922 12.25 2.533 1 94.81 20 ASN B N 1
ATOM 1495 C CA . ASN B 1 20 ? -20.453 11.156 1.727 1 94.81 20 ASN B CA 1
ATOM 1496 C C . ASN B 1 20 ? -20.141 11.352 0.245 1 94.81 20 ASN B C 1
ATOM 1498 O O . ASN B 1 20 ? -19.953 10.375 -0.484 1 94.81 20 ASN B O 1
ATOM 1502 N N . ALA B 1 21 ? -20.141 12.57 -0.158 1 94.06 21 ALA B N 1
ATOM 1503 C CA . ALA B 1 21 ? -19.781 12.867 -1.544 1 94.06 21 ALA B CA 1
ATOM 1504 C C . ALA B 1 21 ? -18.344 12.461 -1.84 1 94.06 21 ALA B C 1
ATOM 1506 O O . ALA B 1 21 ? -18.062 11.914 -2.904 1 94.06 21 ALA B O 1
ATOM 1507 N N . GLU B 1 22 ? -17.469 12.703 -0.916 1 94 22 GLU B N 1
ATOM 1508 C CA . GLU B 1 22 ? -16.078 12.312 -1.059 1 94 22 GLU B CA 1
ATOM 1509 C C . GLU B 1 22 ? -15.922 10.797 -1.104 1 94 22 GLU B C 1
ATOM 1511 O O . GLU B 1 22 ? -15.125 10.266 -1.884 1 94 22 GLU B O 1
ATOM 1516 N N . VAL B 1 23 ? -16.703 10.18 -0.262 1 96.94 23 VAL B N 1
ATOM 1517 C CA . VAL B 1 23 ? -16.672 8.719 -0.235 1 96.94 23 VAL B CA 1
ATOM 1518 C C . VAL B 1 23 ? -17.141 8.172 -1.582 1 96.94 23 VAL B C 1
ATOM 1520 O O . VAL B 1 23 ? -16.531 7.246 -2.127 1 96.94 23 VAL B O 1
ATOM 1523 N N . PHE B 1 24 ? -18.156 8.75 -2.117 1 97.25 24 PHE B N 1
ATOM 1524 C CA . PHE B 1 24 ? -18.719 8.328 -3.395 1 97.25 24 PHE B CA 1
ATOM 1525 C C . PHE B 1 24 ? -17.703 8.484 -4.516 1 97.25 24 PHE B C 1
ATOM 1527 O O . PHE B 1 24 ? -17.5 7.559 -5.309 1 97.25 24 PHE B O 1
ATOM 1534 N N . TRP B 1 25 ? -17.047 9.562 -4.602 1 95.81 25 TRP B N 1
ATOM 1535 C CA . TRP B 1 25 ? -16.078 9.812 -5.668 1 95.81 25 TRP B CA 1
ATOM 1536 C C . TRP B 1 25 ? -14.844 8.945 -5.496 1 95.81 25 TRP B C 1
ATOM 1538 O O . TRP B 1 25 ? -14.234 8.523 -6.48 1 95.81 25 TRP B O 1
ATOM 1548 N N . SER B 1 26 ? -14.477 8.742 -4.23 1 97.88 26 SER B N 1
ATOM 1549 C CA . SER B 1 26 ? -13.383 7.816 -3.973 1 97.88 26 SER B CA 1
ATOM 1550 C C . SER B 1 26 ? -13.711 6.414 -4.473 1 97.88 26 SER B C 1
ATOM 1552 O O . SER B 1 26 ? -12.867 5.746 -5.078 1 97.88 26 SER B O 1
ATOM 1554 N N . TRP B 1 27 ? -14.953 6.02 -4.227 1 98.56 27 TRP B N 1
ATOM 1555 C CA . TRP B 1 27 ? -15.406 4.711 -4.684 1 98.56 27 TRP B CA 1
ATOM 1556 C C . TRP B 1 27 ? -15.352 4.617 -6.207 1 98.56 27 TRP B C 1
ATOM 1558 O O . TRP B 1 27 ? -14.797 3.666 -6.758 1 98.56 27 TRP B O 1
ATOM 1568 N N . CYS B 1 28 ? -15.867 5.605 -6.906 1 98.12 28 CYS B N 1
ATOM 1569 C CA . CYS B 1 28 ? -15.93 5.617 -8.367 1 98.12 28 CYS B CA 1
ATOM 1570 C C . CYS B 1 28 ? -14.539 5.605 -8.977 1 98.12 28 CYS B C 1
ATOM 1572 O O . CYS B 1 28 ? -14.25 4.805 -9.867 1 98.12 28 CYS B O 1
ATOM 1574 N N . GLY B 1 29 ? -13.727 6.496 -8.484 1 98.31 29 GLY B N 1
ATOM 1575 C CA . GLY B 1 29 ? -12.367 6.559 -8.992 1 98.31 29 GLY B CA 1
ATOM 1576 C C . GLY B 1 29 ? -11.594 5.266 -8.797 1 98.31 29 GLY B C 1
ATOM 1577 O O . GLY B 1 29 ? -10.922 4.789 -9.719 1 98.31 29 GLY B O 1
ATOM 1578 N N . ALA B 1 30 ? -11.719 4.73 -7.617 1 98.75 30 ALA B N 1
ATOM 1579 C CA . ALA B 1 30 ? -11.016 3.488 -7.316 1 98.75 30 ALA B CA 1
ATOM 1580 C C . ALA B 1 30 ? -11.523 2.346 -8.188 1 98.75 30 ALA B C 1
ATOM 1582 O O . ALA B 1 30 ? -10.727 1.556 -8.711 1 98.75 30 ALA B O 1
ATOM 1583 N N . PHE B 1 31 ? -12.828 2.289 -8.312 1 98.75 31 PHE B N 1
ATOM 1584 C CA . PHE B 1 31 ? -13.422 1.234 -9.125 1 98.75 31 PHE B CA 1
ATOM 1585 C C . PHE B 1 31 ? -12.922 1.314 -10.562 1 98.75 31 PHE B C 1
ATOM 1587 O O . PHE B 1 31 ? -12.438 0.322 -11.109 1 98.75 31 PHE B O 1
ATOM 1594 N N . ILE B 1 32 ? -12.969 2.443 -11.133 1 98.56 32 ILE B N 1
ATOM 1595 C CA . ILE B 1 32 ? -12.57 2.639 -12.523 1 98.56 32 ILE B CA 1
ATOM 1596 C C . ILE B 1 32 ? -11.062 2.439 -12.664 1 98.56 32 ILE B C 1
ATOM 1598 O O . ILE B 1 32 ? -10.594 1.831 -13.633 1 98.56 32 ILE B O 1
ATOM 1602 N N . GLY B 1 33 ? -10.297 2.992 -11.734 1 98.56 33 GLY B N 1
ATOM 1603 C CA . GLY B 1 33 ? -8.852 2.846 -11.773 1 98.56 33 GLY B CA 1
ATOM 1604 C C . GLY B 1 33 ? -8.398 1.398 -11.719 1 98.56 33 GLY B C 1
ATOM 1605 O O . GLY B 1 33 ? -7.609 0.959 -12.562 1 98.56 33 GLY B O 1
ATOM 1606 N N . ILE B 1 34 ? -8.914 0.66 -10.766 1 98.56 34 ILE B N 1
ATOM 1607 C CA . ILE B 1 34 ? -8.516 -0.732 -10.586 1 98.56 34 ILE B CA 1
ATOM 1608 C C . ILE B 1 34 ? -9.023 -1.568 -11.758 1 98.56 34 ILE B C 1
ATOM 1610 O O . ILE B 1 34 ? -8.32 -2.459 -12.242 1 98.56 34 ILE B O 1
ATOM 1614 N N . ALA B 1 35 ? -10.273 -1.287 -12.227 1 98.19 35 ALA B N 1
ATOM 1615 C CA . ALA B 1 35 ? -10.781 -1.982 -13.406 1 98.19 35 ALA B CA 1
ATOM 1616 C C . ALA B 1 35 ? -9.883 -1.748 -14.617 1 98.19 35 ALA B C 1
ATOM 1618 O O . ALA B 1 35 ? -9.562 -2.686 -15.352 1 98.19 35 ALA B O 1
ATOM 1619 N N . ALA B 1 36 ? -9.469 -0.53 -14.812 1 97.62 36 ALA B N 1
ATOM 1620 C CA . ALA B 1 36 ? -8.617 -0.185 -15.945 1 97.62 36 ALA B CA 1
ATOM 1621 C C . ALA B 1 36 ? -7.273 -0.904 -15.867 1 97.62 36 ALA B C 1
ATOM 1623 O O . ALA B 1 36 ? -6.84 -1.537 -16.844 1 97.62 36 ALA B O 1
ATOM 1624 N N . VAL B 1 37 ? -6.648 -0.819 -14.727 1 96.62 37 VAL B N 1
ATOM 1625 C CA . VAL B 1 37 ? -5.352 -1.462 -14.539 1 96.62 37 VAL B CA 1
ATOM 1626 C C . VAL B 1 37 ? -5.496 -2.975 -14.695 1 96.62 37 VAL B C 1
ATOM 1628 O O . VAL B 1 37 ? -4.68 -3.617 -15.359 1 96.62 37 VAL B O 1
ATOM 1631 N N . GLY B 1 38 ? -6.527 -3.543 -14.047 1 95.31 38 GLY B N 1
ATOM 1632 C CA . GLY B 1 38 ? -6.746 -4.98 -14.117 1 95.31 38 GLY B CA 1
ATOM 1633 C C . GLY B 1 38 ? -7.004 -5.473 -15.531 1 95.31 38 GLY B C 1
ATOM 1634 O O . GLY B 1 38 ? -6.398 -6.449 -15.977 1 95.31 38 GLY B O 1
ATOM 1635 N N . LEU B 1 39 ? -7.871 -4.82 -16.25 1 94.88 39 LEU B N 1
ATOM 1636 C CA . LEU B 1 39 ? -8.25 -5.242 -17.609 1 94.88 39 LEU B CA 1
ATOM 1637 C C . LEU B 1 39 ? -7.078 -5.098 -18.562 1 94.88 39 LEU B C 1
ATOM 1639 O O . LEU B 1 39 ? -6.906 -5.922 -19.469 1 94.88 39 LEU B O 1
ATOM 1643 N N . VAL B 1 40 ? -6.242 -4.109 -18.359 1 93.5 40 VAL B N 1
ATOM 1644 C CA . VAL B 1 40 ? -5.09 -3.906 -19.234 1 93.5 40 VAL B CA 1
ATOM 1645 C C . VAL B 1 40 ? -4.008 -4.93 -18.906 1 93.5 40 VAL B C 1
ATOM 1647 O O . VAL B 1 40 ? -3.496 -5.609 -19.797 1 93.5 40 VAL B O 1
ATOM 1650 N N . HIS B 1 41 ? -3.668 -5.094 -17.672 1 92.94 41 HIS B N 1
ATOM 1651 C CA . HIS B 1 41 ? -2.537 -5.93 -17.281 1 92.94 41 HIS B CA 1
ATOM 1652 C C . HIS B 1 41 ? -2.857 -7.41 -17.453 1 92.94 41 HIS B C 1
ATOM 1654 O O . HIS B 1 41 ? -1.96 -8.219 -17.703 1 92.94 41 HIS B O 1
ATOM 1660 N N . GLN B 1 42 ? -4.125 -7.723 -17.328 1 91.88 42 GLN B N 1
ATOM 1661 C CA . GLN B 1 42 ? -4.484 -9.125 -17.484 1 91.88 42 GLN B CA 1
ATOM 1662 C C . GLN B 1 42 ? -4.242 -9.602 -18.922 1 91.88 42 GLN B C 1
ATOM 1664 O O . GLN B 1 42 ? -4.168 -10.805 -19.172 1 91.88 42 GLN B O 1
ATOM 1669 N N . GLN B 1 43 ? -4.133 -8.688 -19.859 1 91.31 43 GLN B N 1
ATOM 1670 C CA . GLN B 1 43 ? -3.854 -9.039 -21.25 1 91.31 43 GLN B CA 1
ATOM 1671 C C . GLN B 1 43 ? -2.385 -9.414 -21.438 1 91.31 43 GLN B C 1
ATOM 1673 O O . GLN B 1 43 ? -2.035 -10.109 -22.391 1 91.31 43 GLN B O 1
ATOM 1678 N N . PHE B 1 44 ? -1.546 -8.992 -20.516 1 89.69 44 PHE B N 1
ATOM 1679 C CA . PHE B 1 44 ? -0.114 -9.109 -20.766 1 89.69 44 PHE B CA 1
ATOM 1680 C C . PHE B 1 44 ? 0.55 -9.977 -19.703 1 89.69 44 PHE B C 1
ATOM 1682 O O . PHE B 1 44 ? 1.646 -10.5 -19.906 1 89.69 44 PHE B O 1
ATOM 1689 N N . PHE B 1 45 ? -0.06 -10.102 -18.562 1 88.69 45 PHE B N 1
ATOM 1690 C CA . PHE B 1 45 ? 0.546 -10.82 -17.453 1 88.69 45 PHE B CA 1
ATOM 1691 C C . PHE B 1 45 ? -0.439 -11.812 -16.844 1 88.69 45 PHE B C 1
ATOM 1693 O O . PHE B 1 45 ? -1.648 -11.57 -16.844 1 88.69 45 PHE B O 1
ATOM 1700 N N . ASP B 1 46 ? 0.121 -12.945 -16.531 1 85.31 46 ASP B N 1
ATOM 1701 C CA . ASP B 1 46 ? -0.706 -13.969 -15.898 1 85.31 46 ASP B CA 1
ATOM 1702 C C . ASP B 1 46 ? -0.101 -14.43 -14.57 1 85.31 46 ASP B C 1
ATOM 1704 O O . ASP B 1 46 ? 1.008 -14.023 -14.219 1 85.31 46 ASP B O 1
ATOM 1708 N N . GLY B 1 47 ? -1.003 -15.125 -13.766 1 87.88 47 GLY B N 1
ATOM 1709 C CA . GLY B 1 47 ? -0.476 -15.828 -12.609 1 87.88 47 GLY B CA 1
ATOM 1710 C C . GLY B 1 47 ? 0.019 -14.891 -11.523 1 87.88 47 GLY B C 1
ATOM 1711 O O . GLY B 1 47 ? -0.686 -13.961 -11.125 1 87.88 47 GLY B O 1
ATOM 1712 N N . THR B 1 48 ? 1.257 -15.141 -11.148 1 90.88 48 THR B N 1
ATOM 1713 C CA . THR B 1 48 ? 1.879 -14.523 -9.984 1 90.88 48 THR B CA 1
ATOM 1714 C C . THR B 1 48 ? 2.168 -13.047 -10.25 1 90.88 48 THR B C 1
ATOM 1716 O O . THR B 1 48 ? 1.916 -12.195 -9.391 1 90.88 48 THR B O 1
ATOM 1719 N N . ALA B 1 49 ? 2.559 -12.789 -11.43 1 93.06 49 ALA B N 1
ATOM 1720 C CA . ALA B 1 49 ? 2.908 -11.414 -11.773 1 93.06 49 ALA B CA 1
ATOM 1721 C C . ALA B 1 49 ? 1.684 -10.508 -11.719 1 93.06 49 ALA B C 1
ATOM 1723 O O . ALA B 1 49 ? 1.738 -9.414 -11.148 1 93.06 49 ALA B O 1
ATOM 1724 N N . TYR B 1 50 ? 0.633 -10.938 -12.289 1 94.12 50 TYR B N 1
ATOM 1725 C CA . TYR B 1 50 ? -0.593 -10.148 -12.297 1 94.12 50 TYR B CA 1
ATOM 1726 C C . TYR B 1 50 ? -1.115 -9.945 -10.883 1 94.12 50 TYR B C 1
ATOM 1728 O O . TYR B 1 50 ? -1.505 -8.836 -10.508 1 94.12 50 TYR B O 1
ATOM 1736 N N . LEU B 1 51 ? -1.124 -11.039 -10.094 1 94.31 51 LEU B N 1
ATOM 1737 C CA . LEU B 1 51 ? -1.66 -11 -8.742 1 94.31 51 LEU B CA 1
ATOM 173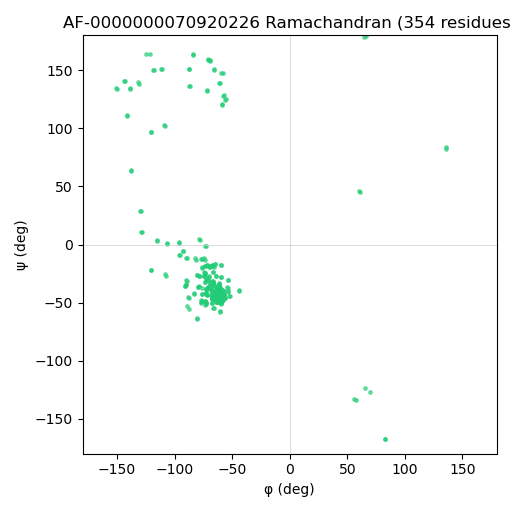8 C C . LEU B 1 51 ? -0.923 -9.961 -7.898 1 94.31 51 LEU B C 1
ATOM 1740 O O . LEU B 1 51 ? -1.552 -9.164 -7.203 1 94.31 51 LEU B O 1
ATOM 1744 N N . LEU B 1 52 ? 0.334 -9.984 -8.008 1 95.19 52 LEU B N 1
ATOM 1745 C CA . LEU B 1 52 ? 1.149 -9.078 -7.211 1 95.19 52 LEU B CA 1
ATOM 1746 C C . LEU B 1 52 ? 1.05 -7.648 -7.738 1 95.19 52 LEU B C 1
ATOM 1748 O O . LEU B 1 52 ? 1.073 -6.691 -6.965 1 95.19 52 LEU B O 1
ATOM 1752 N N . MET B 1 53 ? 0.889 -7.57 -9.016 1 95.38 53 MET B N 1
ATOM 1753 C CA . MET B 1 53 ? 0.773 -6.25 -9.625 1 95.38 53 MET B CA 1
ATOM 1754 C C . MET B 1 53 ? -0.524 -5.566 -9.203 1 95.38 53 MET B C 1
ATOM 1756 O O . MET B 1 53 ? -0.506 -4.426 -8.734 1 95.38 53 MET B O 1
ATOM 1760 N N . ILE B 1 54 ? -1.595 -6.242 -9.328 1 95.75 54 ILE B N 1
ATOM 1761 C CA . ILE B 1 54 ? -2.885 -5.633 -9.016 1 95.75 54 ILE B CA 1
ATOM 1762 C C . ILE B 1 54 ? -2.975 -5.348 -7.523 1 95.75 54 ILE B C 1
ATOM 1764 O O . ILE B 1 54 ? -3.625 -4.387 -7.105 1 95.75 54 ILE B O 1
ATOM 1768 N N . SER B 1 55 ? -2.338 -6.152 -6.766 1 97.25 55 SER B N 1
ATOM 1769 C CA . SER B 1 55 ? -2.275 -5.93 -5.328 1 97.25 55 SER B CA 1
ATOM 1770 C C . SER B 1 55 ? -1.558 -4.621 -5 1 97.25 55 SER B C 1
ATOM 1772 O O . SER B 1 55 ? -2.035 -3.832 -4.184 1 97.25 55 SER B O 1
ATOM 1774 N N . SER B 1 56 ? -0.44 -4.383 -5.594 1 98.31 56 SER B N 1
ATOM 1775 C CA . SER B 1 56 ? 0.327 -3.158 -5.391 1 98.31 56 SER B CA 1
ATOM 1776 C C . SER B 1 56 ? -0.463 -1.932 -5.836 1 98.31 56 SER B C 1
ATOM 1778 O O . SER B 1 56 ? -0.515 -0.928 -5.121 1 98.31 56 SER B O 1
ATOM 1780 N N . PHE B 1 57 ? -1.121 -2.068 -6.922 1 98.44 57 PHE B N 1
ATOM 1781 C CA . PHE B 1 57 ? -1.871 -0.936 -7.449 1 98.44 57 PHE B CA 1
ATOM 1782 C C . PHE B 1 57 ? -3.182 -0.753 -6.695 1 98.44 57 PHE B C 1
ATOM 1784 O O . PHE B 1 57 ? -3.727 0.352 -6.641 1 98.44 57 PHE B O 1
ATOM 1791 N N . GLY B 1 58 ? -3.713 -1.854 -6.129 1 98.5 58 GLY B N 1
ATOM 1792 C CA . GLY B 1 58 ? -4.816 -1.713 -5.191 1 98.5 58 GLY B CA 1
ATOM 1793 C C . GLY B 1 58 ? -4.488 -0.826 -4.008 1 98.5 58 GLY B C 1
ATOM 1794 O O . GLY B 1 58 ? -5.297 0.014 -3.609 1 98.5 58 GLY B O 1
ATOM 1795 N N . ALA B 1 59 ? -3.305 -1.019 -3.482 1 98.75 59 ALA B N 1
ATOM 1796 C CA . ALA B 1 59 ? -2.842 -0.158 -2.396 1 98.75 59 ALA B CA 1
ATOM 1797 C C . ALA 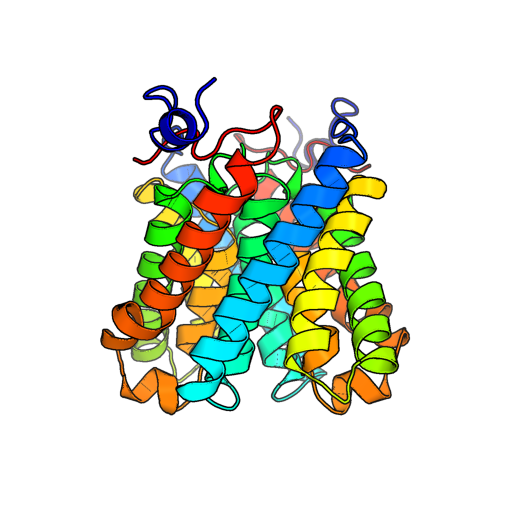B 1 59 ? -2.695 1.287 -2.865 1 98.75 59 ALA B C 1
ATOM 1799 O O . ALA B 1 59 ? -3.041 2.221 -2.139 1 98.75 59 ALA B O 1
ATOM 1800 N N . SER B 1 60 ? -2.193 1.476 -4.062 1 98.88 60 SER B N 1
ATOM 1801 C CA . SER B 1 60 ? -2.059 2.824 -4.605 1 98.88 60 SER B CA 1
ATOM 1802 C C . SER B 1 60 ? -3.418 3.492 -4.77 1 98.88 60 SER B C 1
ATOM 1804 O O . SER B 1 60 ? -3.557 4.695 -4.535 1 98.88 60 SER B O 1
ATOM 1806 N N . ALA B 1 61 ? -4.363 2.719 -5.199 1 98.81 61 ALA B N 1
ATOM 1807 C CA . ALA B 1 61 ? -5.695 3.273 -5.406 1 98.81 61 ALA B CA 1
ATOM 1808 C C . ALA B 1 61 ? -6.254 3.863 -4.109 1 98.81 61 ALA B C 1
ATOM 1810 O O . ALA B 1 61 ? -6.906 4.906 -4.129 1 98.81 61 ALA B O 1
ATOM 1811 N N . VAL B 1 62 ? -6.023 3.238 -3.006 1 98.75 62 VAL B N 1
ATOM 1812 C CA . VAL B 1 62 ? -6.508 3.738 -1.723 1 98.75 62 VAL B CA 1
ATOM 1813 C C . VAL B 1 62 ? -5.922 5.121 -1.452 1 98.75 62 VAL B C 1
ATOM 1815 O O . VAL B 1 62 ? -6.613 6.008 -0.95 1 98.75 62 VAL B O 1
ATOM 1818 N N . LEU B 1 63 ? -4.699 5.312 -1.804 1 98.31 63 LEU B N 1
ATOM 1819 C CA . LEU B 1 63 ? -4.078 6.613 -1.596 1 98.31 63 LEU B CA 1
ATOM 1820 C C . LEU B 1 63 ? -4.605 7.637 -2.596 1 98.31 63 LEU B C 1
ATOM 1822 O O . LEU B 1 63 ? -5.008 8.734 -2.211 1 98.31 63 LEU B O 1
ATOM 1826 N N . LEU B 1 64 ? -4.613 7.258 -3.83 1 98.62 64 LEU B N 1
ATOM 1827 C CA . LEU B 1 64 ? -4.926 8.195 -4.906 1 98.62 64 LEU B CA 1
ATOM 1828 C C . LEU B 1 64 ? -6.367 8.688 -4.797 1 98.62 64 LEU B C 1
ATOM 1830 O O . LEU B 1 64 ? -6.652 9.852 -5.09 1 98.62 64 LEU B O 1
ATOM 1834 N N . PHE B 1 65 ? -7.211 7.82 -4.387 1 98.44 65 PHE B N 1
ATOM 1835 C CA . PHE B 1 65 ? -8.625 8.188 -4.406 1 98.44 65 PHE B CA 1
ATOM 1836 C C . PHE B 1 65 ? -9.141 8.414 -2.992 1 98.44 65 PHE B C 1
ATOM 1838 O O . PHE B 1 65 ? -10.07 9.203 -2.785 1 98.44 65 PHE B O 1
ATOM 1845 N N . GLY B 1 66 ? -8.539 7.809 -2.027 1 97.44 66 GLY B N 1
ATOM 1846 C CA . GLY B 1 66 ? -8.969 7.957 -0.645 1 97.44 66 GLY B CA 1
ATOM 1847 C C . GLY B 1 66 ? -8.281 9.102 0.072 1 97.44 66 GLY B C 1
ATOM 1848 O O . GLY B 1 66 ? -8.828 9.664 1.023 1 97.44 66 GLY B O 1
ATOM 1849 N N . ALA B 1 67 ? -7.09 9.359 -0.318 1 96.56 67 ALA B N 1
ATOM 1850 C CA . ALA B 1 67 ? -6.32 10.445 0.286 1 96.56 67 ALA B CA 1
ATOM 1851 C C . ALA B 1 67 ? -5.566 11.242 -0.776 1 96.56 67 ALA B C 1
ATOM 1853 O O . ALA B 1 67 ? -4.34 11.359 -0.711 1 96.56 67 ALA B O 1
ATOM 1854 N N . PRO B 1 68 ? -6.328 11.875 -1.67 1 95.81 68 PRO B N 1
ATOM 1855 C CA . PRO B 1 68 ? -5.699 12.5 -2.836 1 95.81 68 PRO B CA 1
ATOM 1856 C C . PRO B 1 68 ? -4.812 13.688 -2.465 1 95.81 68 PRO B C 1
ATOM 1858 O O . PRO B 1 68 ? -3.941 14.078 -3.242 1 95.81 68 PRO B O 1
ATOM 1861 N N . ARG B 1 69 ? -4.973 14.234 -1.289 1 94 69 ARG B N 1
ATOM 1862 C CA . ARG B 1 69 ? -4.188 15.398 -0.886 1 94 69 ARG B CA 1
ATOM 1863 C C . ARG B 1 69 ? -2.896 14.969 -0.194 1 94 69 ARG B C 1
ATOM 1865 O O . ARG B 1 69 ? -2.002 15.789 0.024 1 94 69 ARG B O 1
ATOM 1872 N N . SER B 1 70 ? -2.84 13.688 0.133 1 94.81 70 SER B N 1
ATOM 1873 C CA . SER B 1 70 ? -1.643 13.188 0.8 1 94.81 70 SER B CA 1
ATOM 1874 C C . SER B 1 70 ? -0.405 13.375 -0.07 1 94.81 70 SER B C 1
ATOM 1876 O O . SER B 1 70 ? -0.447 13.125 -1.278 1 94.81 70 SER B O 1
ATOM 1878 N N . PRO B 1 71 ? 0.669 13.766 0.547 1 94.75 71 PRO B N 1
ATOM 1879 C CA . PRO B 1 71 ? 1.916 13.836 -0.219 1 94.75 71 PRO B CA 1
ATOM 1880 C C . PRO B 1 71 ? 2.32 12.484 -0.812 1 94.75 71 PRO B C 1
ATOM 1882 O O . PRO B 1 71 ? 2.922 12.438 -1.888 1 94.75 71 PRO B O 1
ATOM 1885 N N . LEU B 1 72 ? 1.938 11.477 -0.193 1 97 72 LEU B N 1
ATOM 1886 C CA . LEU B 1 72 ? 2.295 10.125 -0.616 1 97 72 LEU B CA 1
ATOM 1887 C C . LEU B 1 72 ? 1.546 9.734 -1.887 1 97 72 LEU B C 1
ATOM 1889 O O . LEU B 1 72 ? 1.907 8.766 -2.553 1 97 72 LEU B O 1
ATOM 1893 N N . ALA B 1 73 ? 0.499 10.438 -2.193 1 97.62 73 ALA B N 1
ATOM 1894 C CA . ALA B 1 73 ? -0.368 10.117 -3.324 1 97.62 73 ALA B CA 1
ATOM 1895 C C . ALA B 1 73 ? 0.016 10.93 -4.559 1 97.62 73 ALA B C 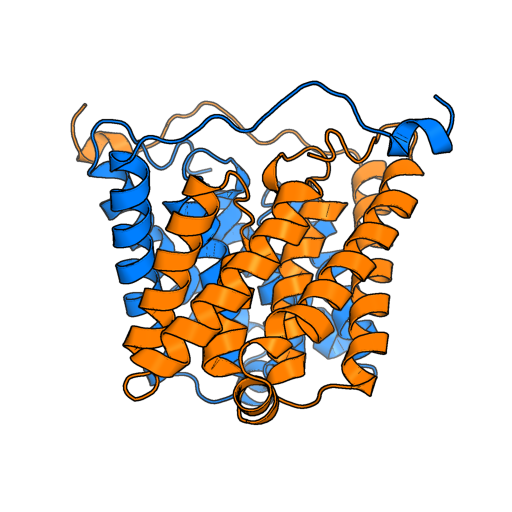1
ATOM 1897 O O . ALA B 1 73 ? -0.5 10.688 -5.652 1 97.62 73 ALA B O 1
ATOM 1898 N N . GLN B 1 74 ? 0.906 11.906 -4.402 1 97.69 74 GLN B N 1
ATOM 1899 C CA . GLN B 1 74 ? 1.222 12.812 -5.5 1 97.69 74 GLN B CA 1
ATOM 1900 C C . GLN B 1 74 ? 2.016 12.102 -6.594 1 97.69 74 GLN B C 1
ATOM 1902 O O . GLN B 1 74 ? 2.648 11.078 -6.336 1 97.69 74 GLN B O 1
ATOM 1907 N N . PRO B 1 75 ? 2.01 12.656 -7.816 1 97.81 75 PRO B N 1
ATOM 1908 C CA . PRO B 1 75 ? 2.568 11.961 -8.977 1 97.81 75 PRO B CA 1
ATOM 1909 C C . PRO B 1 75 ? 4.035 11.578 -8.789 1 97.81 75 PRO B C 1
ATOM 1911 O O . PRO B 1 75 ? 4.438 10.469 -9.141 1 97.81 75 PRO B O 1
ATOM 1914 N N . ARG B 1 76 ? 4.852 12.438 -8.188 1 97.38 76 ARG B N 1
ATOM 1915 C CA . ARG B 1 76 ? 6.254 12.125 -7.938 1 97.38 76 ARG B CA 1
ATOM 1916 C C . ARG B 1 76 ? 6.391 10.875 -7.074 1 97.38 76 ARG B C 1
ATOM 1918 O O . ARG B 1 76 ? 7.215 10 -7.363 1 97.38 76 ARG B O 1
ATOM 1925 N N . ASN B 1 77 ? 5.605 10.781 -6.051 1 98.25 77 ASN B N 1
ATOM 1926 C CA . ASN B 1 77 ? 5.664 9.656 -5.129 1 98.25 77 ASN B CA 1
ATOM 1927 C C . ASN B 1 77 ? 5.102 8.383 -5.754 1 98.25 77 ASN B C 1
ATOM 1929 O O . ASN B 1 77 ? 5.66 7.297 -5.586 1 98.25 77 ASN B O 1
ATOM 1933 N N . LEU B 1 78 ? 4.008 8.555 -6.469 1 98.56 78 LEU B N 1
ATOM 1934 C CA . LEU B 1 78 ? 3.402 7.41 -7.141 1 98.56 78 LEU B CA 1
ATOM 1935 C C . LEU B 1 78 ? 4.371 6.801 -8.148 1 98.56 78 LEU B C 1
ATOM 1937 O O . LEU B 1 78 ? 4.738 5.629 -8.031 1 98.56 78 LEU B O 1
ATOM 1941 N N . VAL B 1 79 ? 4.797 7.617 -9.078 1 98.31 79 VAL B N 1
ATOM 1942 C CA . VAL B 1 79 ? 5.613 7.113 -10.18 1 98.31 79 VAL B CA 1
ATOM 1943 C C . VAL B 1 79 ? 7.016 6.785 -9.672 1 98.31 79 VAL B C 1
ATOM 1945 O O . VAL B 1 79 ? 7.512 5.676 -9.883 1 98.31 79 VAL B O 1
ATOM 1948 N N . GLY B 1 80 ? 7.609 7.699 -8.969 1 98 80 GLY B N 1
ATOM 1949 C CA . GLY B 1 80 ? 8.945 7.48 -8.445 1 98 80 GLY B CA 1
ATOM 1950 C C . GLY B 1 80 ? 9.031 6.312 -7.48 1 98 80 GLY B C 1
ATOM 1951 O O . GLY B 1 80 ? 9.977 5.523 -7.527 1 98 80 GLY B O 1
ATOM 1952 N N . GLY B 1 81 ? 8.062 6.223 -6.598 1 98.5 81 GLY B N 1
ATOM 1953 C CA . GLY B 1 81 ? 8.055 5.145 -5.625 1 98.5 81 GLY B CA 1
ATOM 1954 C C . GLY B 1 81 ? 7.965 3.77 -6.258 1 98.5 81 GLY B C 1
ATOM 1955 O O . GLY B 1 81 ? 8.703 2.857 -5.879 1 98.5 81 GLY B O 1
ATOM 1956 N N . HIS B 1 82 ? 7.066 3.627 -7.203 1 98.75 82 HIS B N 1
ATOM 1957 C CA . HIS B 1 82 ? 6.934 2.348 -7.891 1 98.75 82 HIS B CA 1
ATOM 1958 C C . HIS B 1 82 ? 8.203 2.004 -8.664 1 98.75 82 HIS B C 1
ATOM 1960 O O . HIS B 1 82 ? 8.703 0.88 -8.578 1 98.75 82 HIS B O 1
ATOM 1966 N N . LEU B 1 83 ? 8.711 2.953 -9.391 1 98.38 83 LEU B N 1
ATOM 1967 C CA . LEU B 1 83 ? 9.844 2.672 -10.266 1 98.38 83 LEU B CA 1
ATOM 1968 C C . LEU B 1 83 ? 11.094 2.359 -9.445 1 98.38 83 LEU B C 1
ATOM 1970 O O . LEU B 1 83 ? 11.812 1.406 -9.742 1 98.38 83 LEU B O 1
ATOM 1974 N N . LEU B 1 84 ? 11.344 3.135 -8.469 1 98.31 84 LEU B N 1
ATOM 1975 C CA . LEU B 1 84 ? 12.508 2.906 -7.621 1 98.31 84 LEU B CA 1
ATOM 1976 C C . LEU B 1 84 ? 12.398 1.567 -6.898 1 98.31 84 LEU B C 1
ATOM 1978 O O . LEU B 1 84 ? 13.383 0.831 -6.801 1 98.31 84 LEU B O 1
ATOM 1982 N N . SER B 1 85 ? 11.258 1.272 -6.391 1 98.81 85 SER B N 1
ATOM 1983 C CA . SER B 1 85 ? 11.055 0.019 -5.676 1 98.81 85 SER B CA 1
ATOM 1984 C C . SER B 1 85 ? 11.195 -1.181 -6.605 1 98.81 85 SER B C 1
ATOM 1986 O O . SER B 1 85 ? 11.719 -2.223 -6.207 1 98.81 85 SER B O 1
ATOM 1988 N N . ALA B 1 86 ? 10.656 -1.01 -7.797 1 98.5 86 ALA B N 1
ATOM 1989 C CA . ALA B 1 86 ? 10.836 -2.07 -8.789 1 98.5 86 ALA B CA 1
ATOM 1990 C C . ALA B 1 86 ? 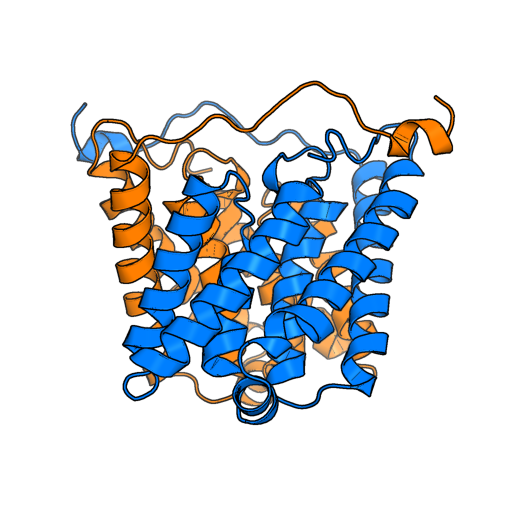12.312 -2.324 -9.062 1 98.5 86 ALA B C 1
ATOM 1992 O O . ALA B 1 86 ? 12.75 -3.477 -9.117 1 98.5 86 ALA B O 1
ATOM 1993 N N . LEU B 1 87 ? 13.086 -1.256 -9.25 1 98.19 87 LEU B N 1
ATOM 1994 C CA . LEU B 1 87 ? 14.516 -1.367 -9.5 1 98.19 87 LEU B CA 1
ATOM 1995 C C . LEU B 1 87 ? 15.211 -2.08 -8.344 1 98.19 87 LEU B C 1
ATOM 1997 O O . LEU B 1 87 ? 16.016 -2.986 -8.562 1 98.19 87 LEU B O 1
ATOM 2001 N N . ILE B 1 88 ? 14.93 -1.69 -7.152 1 98.69 88 ILE B N 1
ATOM 2002 C CA . ILE B 1 88 ? 15.539 -2.26 -5.957 1 98.69 88 ILE B CA 1
ATOM 2003 C C . ILE B 1 88 ? 15.117 -3.723 -5.812 1 98.69 88 ILE B C 1
ATOM 2005 O O . ILE B 1 88 ? 15.922 -4.566 -5.406 1 98.69 88 ILE B O 1
ATOM 2009 N N . GLY B 1 89 ? 13.844 -3.998 -6.066 1 98.38 89 GLY B N 1
ATOM 2010 C CA . GLY B 1 89 ? 13.383 -5.375 -6.008 1 98.38 89 GLY B CA 1
ATOM 2011 C C . GLY B 1 89 ? 14.117 -6.289 -6.969 1 98.38 89 GLY B C 1
ATOM 2012 O O . GLY B 1 89 ? 14.516 -7.395 -6.598 1 98.38 89 GLY B O 1
ATOM 2013 N N . VAL B 1 90 ? 14.258 -5.867 -8.219 1 97.88 90 VAL B N 1
ATOM 2014 C CA . VAL B 1 90 ? 14.984 -6.648 -9.211 1 97.88 90 VAL B CA 1
ATOM 2015 C C . VAL B 1 90 ? 16.422 -6.879 -8.734 1 97.88 90 VAL B C 1
ATOM 2017 O O . VAL B 1 90 ? 16.938 -7.996 -8.805 1 97.88 90 VAL B O 1
ATOM 2020 N N . ALA B 1 91 ? 17.062 -5.836 -8.242 1 98.19 91 ALA B N 1
ATOM 2021 C CA . ALA B 1 91 ? 18.438 -5.957 -7.727 1 98.19 91 ALA B CA 1
ATOM 2022 C C . ALA B 1 91 ? 18.484 -6.938 -6.559 1 98.19 91 ALA B C 1
ATOM 2024 O O . ALA B 1 91 ? 19.391 -7.766 -6.484 1 98.19 91 ALA B O 1
ATOM 2025 N N . ALA B 1 92 ? 17.547 -6.824 -5.633 1 98.31 92 ALA B N 1
ATOM 2026 C CA . ALA B 1 92 ? 17.5 -7.703 -4.469 1 98.31 92 ALA B CA 1
ATOM 2027 C C . ALA B 1 92 ? 17.359 -9.164 -4.891 1 98.31 92 ALA B C 1
ATOM 2029 O O . ALA B 1 92 ? 18 -10.047 -4.316 1 98.31 92 ALA B O 1
ATOM 2030 N N . PHE B 1 93 ? 16.484 -9.383 -5.863 1 97.62 93 PHE B N 1
ATOM 2031 C CA . PHE B 1 93 ? 16.328 -10.742 -6.348 1 97.62 93 PHE B CA 1
ATOM 2032 C C . PHE B 1 93 ? 17.609 -11.266 -6.961 1 97.62 93 PHE B C 1
ATOM 2034 O O . PHE B 1 93 ? 18.016 -12.406 -6.715 1 97.62 93 PHE B O 1
ATOM 2041 N N . LYS B 1 94 ? 18.266 -10.5 -7.812 1 96.75 94 LYS B N 1
ATOM 2042 C CA . LYS B 1 94 ? 19.5 -10.906 -8.484 1 96.75 94 LYS B CA 1
ATOM 2043 C C . LYS B 1 94 ? 20.609 -11.195 -7.477 1 96.75 94 LYS B C 1
ATOM 2045 O O . LYS B 1 94 ? 21.422 -12.094 -7.688 1 96.75 94 LYS B O 1
ATOM 2050 N N . LEU B 1 95 ? 20.641 -10.469 -6.379 1 97.19 95 LEU B N 1
ATOM 2051 C CA . LEU B 1 95 ? 21.719 -10.578 -5.41 1 97.19 95 LEU B CA 1
ATOM 2052 C C . LEU B 1 95 ? 21.406 -11.633 -4.352 1 97.19 95 LEU B C 1
ATOM 2054 O O . LEU B 1 95 ? 22.297 -12.328 -3.867 1 97.19 95 LEU B O 1
ATOM 2058 N N . LEU B 1 96 ? 20.109 -11.781 -3.975 1 96.38 96 LEU B N 1
ATOM 2059 C CA . LEU B 1 96 ? 19.75 -12.555 -2.793 1 96.38 96 LEU B CA 1
ATOM 2060 C C . LEU B 1 96 ? 18.672 -13.586 -3.129 1 96.38 96 LEU B C 1
ATOM 2062 O O . LEU B 1 96 ? 18.062 -14.164 -2.229 1 96.38 96 LEU B O 1
ATOM 2066 N N . GLY B 1 97 ? 18.391 -13.797 -4.379 1 91.94 97 GLY B N 1
ATOM 2067 C CA . GLY B 1 97 ? 17.281 -14.625 -4.824 1 91.94 97 GLY B CA 1
ATOM 2068 C C . GLY B 1 97 ? 17.375 -16.062 -4.336 1 91.94 97 GLY B C 1
ATOM 2069 O O . GLY B 1 97 ? 16.375 -16.781 -4.344 1 91.94 97 GLY B O 1
ATOM 2070 N N . GLY B 1 98 ? 18.531 -16.484 -3.912 1 92.44 98 GLY B N 1
ATOM 2071 C CA . GLY B 1 98 ? 18.703 -17.812 -3.354 1 92.44 98 GLY B CA 1
ATOM 2072 C C . GLY B 1 98 ? 18.109 -17.953 -1.961 1 92.44 98 GLY B C 1
ATOM 2073 O O . GLY B 1 98 ? 17.875 -19.078 -1.49 1 92.44 98 GLY B O 1
ATOM 2074 N N . GLN B 1 99 ? 17.969 -16.875 -1.234 1 94.69 99 GLN B N 1
ATOM 2075 C CA . GLN B 1 99 ? 17.312 -16.797 0.066 1 94.69 99 GLN B CA 1
ATOM 2076 C C . GLN B 1 99 ? 16.141 -15.82 0.032 1 94.69 99 GLN B C 1
ATOM 2078 O O . GLN B 1 99 ? 16.297 -14.633 0.334 1 94.69 99 GLN B O 1
ATOM 2083 N N . ILE B 1 100 ? 15.008 -16.344 -0.155 1 91.44 100 ILE B N 1
ATOM 2084 C CA . ILE B 1 100 ? 13.852 -15.547 -0.529 1 91.44 100 ILE B CA 1
ATOM 2085 C C . ILE B 1 100 ? 13.477 -14.617 0.621 1 91.44 100 ILE B C 1
ATOM 2087 O O . ILE B 1 100 ? 13.164 -13.445 0.402 1 91.44 100 ILE B O 1
ATOM 2091 N N . TRP B 1 101 ? 13.469 -15.148 1.875 1 92.88 101 TRP B N 1
ATOM 2092 C CA . TRP B 1 101 ? 13.07 -14.305 2.992 1 92.88 101 TRP B CA 1
ATOM 2093 C C . TRP B 1 101 ? 14.016 -13.109 3.131 1 92.88 101 TRP B C 1
ATOM 2095 O O . TRP B 1 101 ? 13.578 -12.008 3.48 1 92.88 101 TRP B O 1
ATOM 2105 N N . LEU B 1 102 ? 15.258 -13.297 2.822 1 96.75 102 LEU B N 1
ATOM 2106 C CA . LEU B 1 102 ? 16.25 -12.227 2.879 1 96.75 102 LEU B CA 1
ATOM 2107 C C . LEU B 1 102 ? 16.047 -11.234 1.739 1 96.75 102 LEU B C 1
ATOM 2109 O O . LEU B 1 102 ? 16.172 -10.023 1.936 1 96.75 102 LEU B O 1
ATOM 2113 N N . ALA B 1 103 ? 15.766 -11.781 0.579 1 97.94 103 ALA B N 1
ATOM 2114 C CA . ALA B 1 103 ? 15.508 -10.93 -0.578 1 97.94 103 ALA B CA 1
ATOM 2115 C C . ALA B 1 103 ? 14.273 -10.055 -0.356 1 97.94 103 ALA B C 1
ATOM 2117 O O . ALA B 1 103 ? 14.281 -8.867 -0.681 1 97.94 103 ALA B O 1
ATOM 2118 N N . GLU B 1 104 ? 13.273 -10.625 0.221 1 98 104 GLU B N 1
ATOM 2119 C CA . GLU B 1 104 ? 12.031 -9.898 0.466 1 98 104 GLU B CA 1
ATOM 2120 C C . GLU B 1 104 ? 12.242 -8.766 1.469 1 98 104 GLU B C 1
ATOM 2122 O O . GLU B 1 104 ? 11.898 -7.617 1.19 1 98 104 GLU B O 1
ATOM 2127 N N . ALA B 1 105 ? 12.773 -9.148 2.598 1 98.62 105 ALA B N 1
ATOM 2128 C CA . ALA B 1 105 ? 12.992 -8.172 3.658 1 98.62 105 ALA B CA 1
ATOM 2129 C C . ALA B 1 105 ? 13.969 -7.086 3.211 1 98.62 105 ALA B C 1
ATOM 2131 O O . ALA B 1 105 ? 13.734 -5.898 3.447 1 98.62 105 ALA B O 1
ATOM 2132 N N . GLY B 1 106 ? 15.047 -7.512 2.541 1 98.75 106 GLY B N 1
ATOM 2133 C CA . GLY B 1 106 ? 16.031 -6.562 2.035 1 98.75 106 GLY B CA 1
ATOM 2134 C C . GLY B 1 106 ? 15.461 -5.625 0.985 1 98.75 106 GLY B C 1
ATOM 2135 O O . GLY B 1 106 ? 15.789 -4.438 0.964 1 98.75 106 GLY B O 1
ATOM 2136 N N . ALA B 1 107 ? 14.648 -6.152 0.113 1 98.88 107 ALA B N 1
ATOM 2137 C CA . ALA B 1 107 ? 14.055 -5.355 -0.956 1 98.88 107 ALA B CA 1
ATOM 2138 C C . ALA B 1 107 ? 13.156 -4.254 -0.386 1 98.88 107 ALA B C 1
ATOM 2140 O O . ALA B 1 107 ? 13.289 -3.086 -0.759 1 98.88 107 ALA B O 1
ATOM 2141 N N . VAL B 1 108 ? 12.312 -4.59 0.523 1 98.88 108 VAL B N 1
ATOM 2142 C CA . VAL B 1 108 ? 11.367 -3.619 1.078 1 98.88 108 VAL B CA 1
ATOM 2143 C C . VAL B 1 108 ? 12.125 -2.572 1.89 1 98.88 108 VAL B C 1
ATOM 2145 O O . VAL B 1 108 ? 11.906 -1.369 1.723 1 98.88 108 VAL B O 1
ATOM 2148 N N . ALA B 1 109 ? 13.016 -3.031 2.721 1 98.94 109 ALA B N 1
ATOM 2149 C CA . ALA B 1 109 ? 13.781 -2.117 3.564 1 98.94 109 ALA B CA 1
ATOM 2150 C C . ALA B 1 109 ? 14.602 -1.149 2.721 1 98.94 109 ALA B C 1
ATOM 2152 O O . ALA B 1 109 ? 14.617 0.055 2.984 1 98.94 109 ALA B O 1
ATOM 2153 N N . THR B 1 110 ? 15.258 -1.64 1.722 1 98.94 110 THR B N 1
ATOM 2154 C CA . THR B 1 110 ? 16.094 -0.805 0.869 1 98.94 110 THR B CA 1
ATOM 2155 C C . THR B 1 110 ? 15.242 0.119 0.006 1 98.94 110 THR B C 1
ATOM 2157 O O . THR B 1 110 ? 15.633 1.254 -0.275 1 98.94 110 THR B O 1
ATOM 2160 N N . ALA B 1 111 ? 14.102 -0.4 -0.442 1 98.88 111 ALA B N 1
ATOM 2161 C CA . ALA B 1 111 ? 13.172 0.456 -1.176 1 98.88 111 ALA B CA 1
ATOM 2162 C C . ALA B 1 111 ? 12.734 1.647 -0.327 1 98.88 111 ALA B C 1
ATOM 2164 O O . ALA B 1 111 ? 12.68 2.777 -0.816 1 98.88 111 ALA B O 1
ATOM 2165 N N . ILE B 1 112 ? 12.43 1.389 0.909 1 98.81 112 ILE B N 1
ATOM 2166 C CA . ILE B 1 112 ? 12.047 2.463 1.818 1 98.81 112 ILE B CA 1
ATOM 2167 C C . ILE B 1 112 ? 13.172 3.49 1.91 1 98.81 112 ILE B C 1
ATOM 2169 O O . ILE B 1 112 ? 12.938 4.695 1.783 1 98.81 112 ILE B O 1
ATOM 2173 N N . ALA B 1 113 ? 14.359 3.049 2.117 1 98.75 113 ALA B N 1
ATOM 2174 C CA . ALA B 1 113 ? 15.508 3.943 2.217 1 98.75 113 ALA B CA 1
ATOM 2175 C C . ALA B 1 113 ? 15.672 4.77 0.944 1 98.75 113 ALA B C 1
ATOM 2177 O O . ALA B 1 113 ? 15.859 5.988 1.006 1 98.75 113 ALA B O 1
ATOM 2178 N N . ALA B 1 114 ? 15.602 4.129 -0.146 1 98.62 114 ALA B N 1
ATOM 2179 C CA . ALA B 1 114 ? 15.781 4.809 -1.426 1 98.62 114 ALA B CA 1
ATOM 2180 C C . ALA B 1 114 ? 14.68 5.836 -1.661 1 98.62 114 ALA B C 1
ATOM 2182 O O . ALA B 1 114 ? 14.938 6.934 -2.156 1 98.62 114 ALA B O 1
ATOM 2183 N N . MET B 1 115 ? 13.477 5.453 -1.357 1 98.5 115 MET B N 1
ATOM 2184 C CA . MET B 1 115 ? 12.359 6.383 -1.535 1 98.5 115 MET B CA 1
ATOM 2185 C C . MET B 1 115 ? 12.516 7.594 -0.625 1 98.5 115 MET B C 1
ATOM 2187 O O . MET B 1 115 ? 12.172 8.711 -1.013 1 98.5 115 MET B O 1
ATOM 2191 N N . HIS B 1 116 ? 13.016 7.352 0.572 1 97.56 116 HIS B N 1
ATOM 2192 C CA . HIS B 1 116 ? 13.297 8.477 1.457 1 97.56 116 HIS B CA 1
ATOM 2193 C C . HIS B 1 116 ? 14.336 9.414 0.843 1 97.56 116 HIS B C 1
ATOM 2195 O O . HIS B 1 116 ? 14.117 10.625 0.785 1 97.56 116 HIS B O 1
ATOM 2201 N N . LEU B 1 117 ? 15.383 8.836 0.409 1 97.31 117 LEU B N 1
ATOM 2202 C CA . LEU B 1 117 ? 16.516 9.609 -0.071 1 97.31 117 LEU B CA 1
ATOM 2203 C C . LEU B 1 117 ? 16.156 10.375 -1.338 1 97.31 117 LEU B C 1
ATOM 2205 O O . LEU B 1 117 ? 16.766 11.406 -1.64 1 97.31 117 LEU B O 1
ATOM 2209 N N . THR B 1 118 ? 15.18 9.914 -2.053 1 97.06 118 THR B N 1
ATOM 2210 C CA . THR B 1 118 ? 14.797 10.562 -3.305 1 97.06 118 THR B CA 1
ATOM 2211 C C . THR B 1 118 ? 13.492 11.328 -3.145 1 97.06 118 THR B C 1
ATOM 2213 O O . THR B 1 118 ? 12.945 11.852 -4.121 1 97.06 118 THR B O 1
ATOM 2216 N N . ARG B 1 119 ? 12.898 11.336 -1.996 1 96.25 119 ARG B N 1
ATOM 2217 C CA . ARG B 1 119 ? 11.664 12.039 -1.679 1 96.25 119 ARG B CA 1
ATOM 2218 C C . ARG B 1 119 ? 10.508 11.539 -2.547 1 96.25 119 ARG B C 1
ATOM 2220 O O . ARG B 1 119 ? 9.758 12.344 -3.109 1 96.25 119 ARG B O 1
ATOM 2227 N N . THR B 1 120 ? 10.445 10.273 -2.637 1 97.69 120 THR B N 1
ATOM 2228 C CA . THR B 1 120 ? 9.414 9.625 -3.439 1 97.69 120 THR B CA 1
ATOM 2229 C C . THR B 1 120 ? 8.695 8.547 -2.631 1 97.69 120 THR B C 1
ATOM 2231 O O . THR B 1 120 ? 8.266 7.535 -3.184 1 97.69 120 THR B O 1
ATOM 2234 N N . LEU B 1 121 ? 8.633 8.727 -1.343 1 98.31 121 LEU B N 1
ATOM 2235 C CA . LEU B 1 121 ? 8.047 7.691 -0.497 1 98.31 121 LEU B CA 1
ATOM 2236 C C . LEU B 1 121 ? 6.602 7.41 -0.902 1 98.31 121 LEU B C 1
ATOM 2238 O O . LEU B 1 121 ? 5.777 8.328 -0.962 1 98.31 121 LEU B O 1
ATOM 2242 N N . HIS B 1 122 ? 6.309 6.238 -1.257 1 98.62 122 HIS B N 1
ATOM 2243 C CA . HIS B 1 122 ? 5.012 5.723 -1.673 1 98.62 122 HIS B CA 1
ATOM 2244 C C . HIS B 1 122 ? 4.781 4.312 -1.144 1 98.62 122 HIS B C 1
ATOM 2246 O O . HIS B 1 122 ? 5.426 3.361 -1.599 1 98.62 122 HIS B O 1
ATOM 2252 N N . PRO B 1 123 ? 3.869 4.141 -0.228 1 98.56 123 PRO B N 1
ATOM 2253 C CA . PRO B 1 123 ? 3.734 2.875 0.5 1 98.56 123 PRO B CA 1
ATOM 2254 C C . PRO B 1 123 ? 3.592 1.672 -0.429 1 98.56 123 PRO B C 1
ATOM 2256 O O . PRO B 1 123 ? 4.289 0.668 -0.259 1 98.56 123 PRO B O 1
ATOM 2259 N N . PRO B 1 124 ? 2.852 1.749 -1.502 1 98.62 124 PRO B N 1
ATOM 2260 C CA . PRO B 1 124 ? 2.697 0.589 -2.383 1 98.62 124 PRO B CA 1
ATOM 2261 C C . PRO B 1 124 ? 4.008 0.177 -3.051 1 98.62 124 PRO B C 1
ATOM 2263 O O . PRO B 1 124 ? 4.098 -0.916 -3.617 1 98.62 124 PRO B O 1
ATOM 2266 N N . GLY B 1 125 ? 4.965 1.093 -3.021 1 98.5 125 GLY B N 1
ATOM 2267 C CA . GLY B 1 125 ? 6.281 0.723 -3.51 1 98.5 125 GLY B CA 1
ATOM 2268 C C . GLY B 1 125 ? 6.84 -0.52 -2.84 1 98.5 125 GLY B C 1
ATOM 2269 O O . GLY B 1 125 ? 7.578 -1.285 -3.461 1 98.5 125 GLY B O 1
ATOM 2270 N N . GLY B 1 126 ? 6.566 -0.66 -1.563 1 98.56 126 GLY B N 1
ATOM 2271 C CA . GLY B 1 126 ? 6.98 -1.876 -0.881 1 98.56 126 GLY B CA 1
ATOM 2272 C C . GLY B 1 126 ? 6.441 -3.137 -1.531 1 98.56 126 GLY B C 1
ATOM 2273 O O . GLY B 1 126 ? 7.168 -4.117 -1.689 1 98.56 126 GLY B O 1
ATOM 2274 N N . ALA B 1 127 ? 5.172 -3.062 -1.828 1 98.44 127 ALA B N 1
ATOM 2275 C CA . ALA B 1 127 ? 4.551 -4.176 -2.539 1 98.44 127 ALA B CA 1
ATOM 2276 C C . ALA B 1 127 ? 5.199 -4.387 -3.904 1 98.44 127 ALA B C 1
ATOM 2278 O O . ALA B 1 127 ? 5.395 -5.523 -4.336 1 98.44 127 ALA B O 1
ATOM 2279 N N . THR B 1 128 ? 5.523 -3.336 -4.574 1 98.31 128 THR B N 1
ATOM 2280 C CA . THR B 1 128 ? 6.156 -3.42 -5.883 1 98.31 128 THR B CA 1
ATOM 2281 C C . THR B 1 128 ? 7.535 -4.066 -5.777 1 98.31 128 THR B C 1
ATOM 2283 O O . THR B 1 128 ? 7.926 -4.852 -6.641 1 98.31 128 THR B O 1
ATOM 2286 N N . ALA B 1 129 ? 8.266 -3.672 -4.758 1 98.62 129 ALA B N 1
ATOM 2287 C CA . ALA B 1 129 ? 9.555 -4.312 -4.543 1 98.62 129 ALA B CA 1
ATOM 2288 C C . ALA B 1 129 ? 9.398 -5.824 -4.383 1 98.62 129 ALA B C 1
ATOM 2290 O O . ALA B 1 129 ? 10.18 -6.598 -4.945 1 98.62 129 ALA B O 1
ATOM 2291 N N . LEU B 1 130 ? 8.438 -6.211 -3.66 1 97.81 130 LEU B N 1
ATOM 2292 C CA . LEU B 1 130 ? 8.195 -7.633 -3.424 1 97.81 130 LEU B CA 1
ATOM 2293 C C . LEU B 1 130 ? 7.734 -8.32 -4.703 1 97.81 130 LEU B C 1
ATOM 2295 O O . LEU B 1 130 ? 8.055 -9.492 -4.93 1 97.81 130 LEU B O 1
ATOM 2299 N N . LEU B 1 131 ? 6.895 -7.602 -5.512 1 95.75 131 LEU B N 1
ATOM 2300 C CA . LEU B 1 131 ? 6.52 -8.094 -6.836 1 95.75 131 LEU B CA 1
ATOM 2301 C C . LEU B 1 131 ? 7.758 -8.438 -7.656 1 95.75 131 LEU B C 1
ATOM 2303 O O . LEU B 1 131 ? 7.812 -9.492 -8.289 1 95.75 131 LEU B O 1
ATOM 2307 N N . ALA B 1 132 ? 8.742 -7.617 -7.637 1 96.75 132 ALA B N 1
ATOM 2308 C CA . ALA B 1 132 ? 9.961 -7.855 -8.406 1 96.75 132 ALA B CA 1
ATOM 2309 C C . ALA B 1 132 ? 10.719 -9.07 -7.883 1 96.75 132 ALA B C 1
ATOM 2311 O O . ALA B 1 132 ? 11.375 -9.781 -8.648 1 96.75 132 ALA B O 1
ATOM 2312 N N . VAL B 1 133 ? 10.633 -9.305 -6.617 1 97 133 VAL B N 1
ATOM 2313 C CA . VAL B 1 133 ? 11.344 -10.422 -6.004 1 97 133 VAL B CA 1
ATOM 2314 C C . VAL B 1 133 ? 10.57 -11.719 -6.242 1 97 133 VAL B C 1
ATOM 2316 O O . VAL B 1 133 ? 11.164 -12.75 -6.562 1 97 133 VAL B O 1
ATOM 2319 N N . MET B 1 134 ? 9.234 -11.625 -6.203 1 95 134 MET B N 1
ATOM 2320 C CA . MET B 1 134 ? 8.438 -12.852 -6.094 1 95 134 MET B CA 1
ATOM 2321 C C . MET B 1 134 ? 7.59 -13.055 -7.344 1 95 134 MET B C 1
ATOM 2323 O O . MET B 1 134 ? 6.801 -14 -7.41 1 95 134 MET B O 1
ATOM 2327 N N . GLY B 1 135 ? 7.723 -12.227 -8.289 1 93 135 GLY B N 1
ATOM 2328 C CA . GLY B 1 135 ? 6.805 -12.18 -9.422 1 93 135 GLY B CA 1
ATOM 2329 C C . GLY B 1 135 ? 6.98 -13.344 -10.375 1 93 135 GLY B C 1
ATOM 2330 O O . GLY B 1 135 ? 6.262 -13.453 -11.375 1 93 135 GLY B O 1
ATOM 2331 N N . GLY B 1 136 ? 7.945 -14.266 -10.117 1 92.69 136 GLY B N 1
ATOM 2332 C CA . GLY B 1 136 ? 8.117 -15.453 -10.938 1 92.69 136 GLY B CA 1
ATOM 2333 C C . GLY B 1 136 ? 8.922 -15.195 -12.195 1 92.69 136 GLY B C 1
ATOM 2334 O O . GLY B 1 136 ? 9.523 -14.125 -12.352 1 92.69 136 GLY B O 1
ATOM 2335 N N . GLU B 1 137 ? 8.82 -16.234 -13.055 1 93.06 137 GLU B N 1
ATOM 2336 C CA . GLU B 1 137 ? 9.68 -16.219 -14.242 1 93.06 137 GLU B CA 1
ATOM 2337 C C . GLU B 1 137 ? 9.305 -15.078 -15.18 1 93.06 137 GLU B C 1
ATOM 2339 O O . GLU B 1 137 ? 10.18 -14.484 -15.812 1 93.06 137 GLU B O 1
ATOM 2344 N N . GLN B 1 138 ? 8.047 -14.812 -15.227 1 91.94 138 GLN B N 1
ATOM 2345 C CA . GLN B 1 138 ? 7.59 -13.75 -16.125 1 91.94 138 GLN B CA 1
ATOM 2346 C C . GLN B 1 138 ? 8.219 -12.414 -15.742 1 91.94 138 GLN B C 1
ATOM 2348 O O . GLN B 1 138 ? 8.547 -11.609 -16.625 1 91.94 138 GLN B O 1
ATOM 2353 N N . VAL B 1 139 ? 8.391 -12.18 -14.5 1 92.62 139 VAL B N 1
ATOM 2354 C CA . VAL B 1 139 ? 8.984 -10.945 -14.008 1 92.62 139 VAL B CA 1
ATOM 2355 C C . VAL B 1 139 ? 10.508 -11.039 -14.055 1 92.62 139 VAL B C 1
ATOM 2357 O O . VAL B 1 139 ? 11.18 -10.125 -14.539 1 92.62 139 VAL B O 1
ATOM 2360 N N . HIS B 1 140 ? 11.016 -12.172 -13.68 1 94.38 140 HIS B N 1
ATOM 2361 C CA . HIS B 1 140 ? 12.453 -12.344 -13.547 1 94.38 140 HIS B CA 1
ATOM 2362 C C . HIS B 1 140 ? 13.141 -12.328 -14.914 1 94.38 140 HIS B C 1
ATOM 2364 O O . HIS B 1 140 ? 14.266 -11.852 -15.047 1 94.38 140 HIS B O 1
ATOM 2370 N N . SER B 1 141 ? 12.461 -12.828 -15.906 1 93.56 141 SER B N 1
ATOM 2371 C CA . SER B 1 141 ? 13.031 -12.875 -17.25 1 93.56 141 SER B CA 1
ATOM 2372 C C . SER B 1 141 ? 13.141 -11.477 -17.844 1 93.56 141 SER B C 1
ATOM 2374 O O . SER B 1 141 ? 13.992 -11.227 -18.703 1 93.56 141 SER B O 1
ATOM 2376 N N . LEU B 1 142 ? 12.273 -10.562 -17.422 1 91.19 142 LEU B N 1
ATOM 2377 C CA . LEU B 1 142 ? 12.305 -9.188 -17.922 1 91.19 142 LEU B CA 1
ATOM 2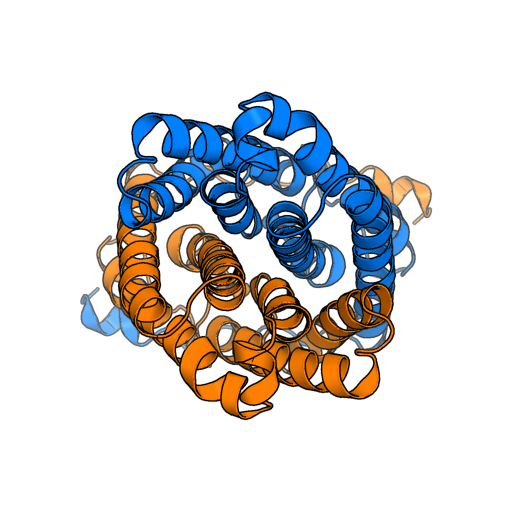378 C C . LEU B 1 142 ? 13.484 -8.43 -17.328 1 91.19 142 LEU B C 1
ATOM 2380 O O . LEU B 1 142 ? 13.969 -7.465 -17.938 1 91.19 142 LEU B O 1
ATOM 2384 N N . GLY B 1 143 ? 13.938 -8.875 -16.172 1 91.75 143 GLY B N 1
ATOM 2385 C CA . GLY B 1 143 ? 14.977 -8.125 -15.484 1 91.75 143 GLY B CA 1
ATOM 2386 C C . GLY B 1 143 ? 14.602 -6.68 -15.219 1 91.75 143 GLY B C 1
ATOM 2387 O O . GLY B 1 143 ? 13.5 -6.398 -14.734 1 91.75 143 GLY B O 1
ATOM 2388 N N . PHE B 1 144 ? 15.508 -5.781 -15.531 1 92.31 144 PHE B N 1
ATOM 2389 C CA . PHE B 1 144 ? 15.297 -4.371 -15.219 1 92.31 144 PHE B CA 1
ATOM 2390 C C . PHE B 1 144 ? 14.281 -3.752 -16.172 1 92.31 144 PHE B C 1
ATOM 2392 O O . PHE B 1 144 ? 13.75 -2.674 -15.898 1 92.31 144 PHE B O 1
ATOM 2399 N N . LEU B 1 145 ? 13.914 -4.395 -17.234 1 90.19 145 LEU B N 1
ATOM 2400 C CA . LEU B 1 145 ? 12.867 -3.906 -18.125 1 90.19 145 LEU B CA 1
ATOM 2401 C C . LEU B 1 145 ? 11.5 -3.986 -17.453 1 90.19 145 LEU B C 1
ATOM 2403 O O . LEU B 1 145 ? 10.539 -3.354 -17.906 1 90.19 145 LEU B O 1
ATOM 2407 N N . PHE B 1 146 ? 11.484 -4.828 -16.422 1 88.88 146 PHE B N 1
ATOM 2408 C CA . PHE B 1 146 ? 10.289 -4.961 -15.602 1 88.88 146 PHE B CA 1
ATOM 2409 C C . PHE B 1 146 ? 9.828 -3.598 -15.094 1 88.88 146 PHE B C 1
ATOM 2411 O O . PHE B 1 146 ? 8.625 -3.363 -14.938 1 88.88 146 PHE B O 1
ATOM 2418 N N . VAL B 1 147 ? 10.703 -2.684 -14.891 1 91.25 147 VAL B N 1
ATOM 2419 C CA . VAL B 1 147 ? 10.461 -1.38 -14.281 1 91.25 147 VAL B CA 1
ATOM 2420 C C . VAL B 1 147 ? 9.664 -0.501 -15.242 1 91.25 147 VAL B C 1
ATOM 2422 O O . VAL B 1 147 ? 8.844 0.311 -14.805 1 91.25 147 VAL B O 1
ATOM 2425 N N . LEU B 1 148 ? 9.828 -0.688 -16.484 1 86.56 148 LEU B N 1
ATOM 2426 C CA . LEU B 1 148 ? 9.258 0.212 -17.484 1 86.56 148 LEU B CA 1
ATOM 2427 C C . LEU B 1 148 ? 7.852 -0.234 -17.875 1 86.56 148 LEU B C 1
ATOM 2429 O O . LEU B 1 148 ? 6.891 0.525 -17.719 1 86.56 148 LEU B O 1
ATOM 2433 N N . LEU B 1 149 ? 7.672 -1.45 -18.266 1 84.19 149 LEU B N 1
ATOM 2434 C CA . LEU B 1 149 ? 6.434 -1.816 -18.938 1 84.19 149 LEU B CA 1
ATOM 2435 C C . LEU B 1 149 ? 5.316 -2.053 -17.938 1 84.19 149 LEU B C 1
ATOM 2437 O O . LEU B 1 149 ? 4.391 -1.243 -17.812 1 84.19 149 LEU B O 1
ATOM 2441 N N . PRO B 1 150 ? 5.484 -3.029 -17.125 1 88.25 150 PRO B N 1
ATOM 2442 C CA . PRO B 1 150 ? 4.289 -3.254 -16.312 1 88.25 150 PRO B CA 1
ATOM 2443 C C . PRO B 1 150 ? 4.172 -2.262 -15.156 1 88.25 150 PRO B C 1
ATOM 2445 O O . PRO B 1 150 ? 3.068 -1.812 -14.836 1 88.25 150 PRO B O 1
ATOM 2448 N N . VAL B 1 151 ? 5.309 -1.908 -14.609 1 95.44 151 VAL B N 1
ATOM 2449 C CA . VAL B 1 151 ? 5.238 -1.087 -13.406 1 95.44 151 VAL B CA 1
ATOM 2450 C C . VAL B 1 151 ? 4.91 0.356 -13.781 1 95.44 151 VAL B C 1
ATOM 2452 O O . VAL B 1 151 ? 3.941 0.929 -13.281 1 95.44 151 VAL B O 1
ATOM 2455 N N . ALA B 1 152 ? 5.691 0.896 -14.758 1 96.44 152 ALA B N 1
ATOM 2456 C CA . ALA B 1 152 ? 5.453 2.275 -15.18 1 96.44 152 ALA B CA 1
ATOM 2457 C C . ALA B 1 152 ? 4.082 2.424 -15.82 1 96.44 152 ALA B C 1
ATOM 2459 O O . ALA B 1 152 ? 3.381 3.412 -15.586 1 96.44 152 ALA B O 1
ATOM 2460 N N . ALA B 1 153 ? 3.742 1.493 -16.609 1 94.69 153 ALA B N 1
ATOM 2461 C CA . ALA B 1 153 ? 2.451 1.542 -17.297 1 94.69 153 ALA B CA 1
ATOM 2462 C C . ALA B 1 153 ? 1.3 1.541 -16.297 1 94.69 153 ALA B C 1
ATOM 2464 O O . ALA B 1 153 ? 0.349 2.314 -16.438 1 94.69 153 ALA B O 1
ATOM 2465 N N . GLY B 1 154 ? 1.356 0.657 -15.328 1 96.31 154 GLY B N 1
ATOM 2466 C CA . GLY B 1 154 ? 0.318 0.609 -14.312 1 96.31 154 GLY B CA 1
ATOM 2467 C C . GLY B 1 154 ? 0.196 1.899 -13.523 1 96.31 154 GLY B C 1
ATOM 2468 O O . GLY B 1 154 ? -0.911 2.395 -13.297 1 96.31 154 GLY B O 1
ATOM 2469 N N . ALA B 1 155 ? 1.333 2.402 -13.102 1 98.12 155 ALA B N 1
ATOM 2470 C CA . ALA B 1 155 ? 1.354 3.654 -12.352 1 98.12 155 ALA B CA 1
ATOM 2471 C C . ALA B 1 155 ? 0.763 4.797 -13.172 1 98.12 155 ALA B C 1
ATOM 2473 O O . ALA B 1 155 ? 0.004 5.617 -12.648 1 98.12 155 ALA B O 1
ATOM 2474 N N . LEU B 1 156 ? 1.102 4.816 -14.453 1 98 156 LEU B N 1
ATOM 2475 C CA . LEU B 1 156 ? 0.642 5.898 -15.312 1 98 156 LEU B CA 1
ATOM 2476 C C . LEU B 1 156 ? -0.85 5.77 -15.602 1 98 156 LEU B C 1
ATOM 2478 O O . LEU B 1 156 ? -1.555 6.773 -15.719 1 98 156 LEU B O 1
ATOM 2482 N N . ILE B 1 157 ? -1.342 4.555 -15.766 1 97.38 157 ILE B N 1
ATOM 2483 C CA . ILE B 1 157 ? -2.771 4.332 -15.953 1 97.38 157 ILE B CA 1
ATOM 2484 C C . ILE B 1 157 ? -3.539 4.832 -14.734 1 97.38 157 ILE B C 1
ATOM 2486 O O . ILE B 1 157 ? -4.516 5.57 -14.867 1 97.38 157 ILE B O 1
ATOM 2490 N N . LEU B 1 158 ? -3.096 4.438 -13.609 1 98.25 158 LEU B N 1
ATOM 2491 C CA . LEU B 1 158 ? -3.762 4.867 -12.391 1 98.25 158 LEU B CA 1
ATOM 2492 C C . LEU B 1 158 ? -3.674 6.379 -12.227 1 98.25 158 LEU B C 1
ATOM 2494 O O . LEU B 1 158 ? -4.637 7.02 -11.797 1 98.25 158 LEU B O 1
ATOM 2498 N N . LEU B 1 159 ? -2.52 6.91 -12.523 1 98.5 159 LEU B N 1
ATOM 2499 C CA . LEU B 1 159 ? -2.328 8.352 -12.438 1 98.5 159 LEU B CA 1
ATOM 2500 C C . LEU B 1 159 ? -3.305 9.086 -13.344 1 98.5 159 LEU B C 1
ATOM 2502 O O . LEU B 1 159 ? -3.898 10.094 -12.945 1 98.5 159 LEU B O 1
ATOM 2506 N N . ALA B 1 160 ? -3.443 8.625 -14.547 1 98.12 160 ALA B N 1
ATOM 2507 C CA . ALA B 1 160 ? -4.371 9.242 -15.492 1 98.12 160 ALA B CA 1
ATOM 2508 C C . ALA B 1 160 ? -5.793 9.242 -14.945 1 98.12 160 ALA B C 1
ATOM 2510 O O . ALA B 1 160 ? -6.488 10.258 -14.992 1 98.12 160 ALA B O 1
ATOM 2511 N N . VAL B 1 161 ? -6.219 8.125 -14.414 1 97.94 161 VAL B N 1
ATOM 2512 C CA . VAL B 1 161 ? -7.562 8.023 -13.844 1 97.94 161 VAL B CA 1
ATOM 2513 C C . VAL B 1 161 ? -7.684 8.945 -12.641 1 97.94 161 VAL B C 1
ATOM 2515 O O . VAL B 1 161 ? -8.711 9.602 -12.453 1 97.94 161 VAL B O 1
ATOM 2518 N N . ALA B 1 162 ? -6.645 8.945 -11.844 1 98.38 162 ALA B N 1
ATOM 2519 C CA . ALA B 1 162 ? -6.672 9.789 -10.656 1 98.38 162 ALA B CA 1
ATOM 2520 C C . ALA B 1 162 ? -6.797 11.266 -11.031 1 98.38 162 ALA B C 1
ATOM 2522 O O . ALA B 1 162 ? -7.562 12.008 -10.406 1 98.38 162 ALA B O 1
ATOM 2523 N N . VAL B 1 163 ? -6.039 11.695 -12.016 1 97.38 163 VAL B N 1
ATOM 2524 C CA . VAL B 1 163 ? -6.082 13.086 -12.453 1 97.38 163 VAL B CA 1
ATOM 2525 C C . VAL B 1 163 ? -7.465 13.414 -13 1 97.38 163 VAL B C 1
ATOM 2527 O O . VAL B 1 163 ? -8 14.5 -12.75 1 97.38 163 VAL B O 1
ATOM 2530 N N . LEU B 1 164 ? -8.062 12.516 -13.664 1 95.31 164 LEU B N 1
ATOM 2531 C CA . LEU B 1 164 ? -9.352 12.75 -14.305 1 95.31 164 LEU B CA 1
ATOM 2532 C C . LEU B 1 164 ? -10.477 12.727 -13.273 1 95.31 164 LEU B C 1
ATOM 2534 O O . LEU B 1 164 ? -11.328 13.617 -13.25 1 95.31 164 LEU B O 1
ATOM 2538 N N . PHE B 1 165 ? -10.484 11.836 -12.367 1 93.94 165 PHE B N 1
ATOM 2539 C CA . PHE B 1 165 ? -11.648 11.586 -11.516 1 93.94 165 PHE B CA 1
ATOM 2540 C C . PHE B 1 165 ? -11.578 12.422 -10.25 1 93.94 165 PHE B C 1
ATOM 2542 O O . PHE B 1 165 ? -12.617 12.828 -9.711 1 93.94 165 PHE B O 1
ATOM 2549 N N . ASN B 1 166 ? -10.406 12.602 -9.75 1 96.25 166 ASN B N 1
ATOM 2550 C CA . ASN B 1 166 ? -10.289 13.391 -8.531 1 96.25 166 ASN B CA 1
ATOM 2551 C C . ASN B 1 166 ? -10.625 14.859 -8.773 1 96.25 166 ASN B C 1
ATOM 2553 O O . ASN B 1 166 ? -10.867 15.609 -7.824 1 96.25 166 ASN B O 1
ATOM 2557 N N . ASN B 1 167 ? -10.602 15.281 -10.008 1 95.81 167 ASN B N 1
ATOM 2558 C CA . ASN B 1 167 ? -10.859 16.688 -10.297 1 95.81 167 ASN B CA 1
ATOM 2559 C C . ASN B 1 167 ? -12.32 16.922 -10.68 1 95.81 167 ASN B C 1
ATOM 2561 O O . ASN B 1 167 ? -12.727 18.062 -10.93 1 95.81 167 ASN B O 1
ATOM 2565 N N . LEU B 1 168 ? -13.094 15.883 -10.672 1 92.75 168 LEU B N 1
ATOM 2566 C CA . LEU B 1 168 ? -14.516 16.016 -10.992 1 92.75 168 LEU B CA 1
ATOM 2567 C C . LEU B 1 168 ? -15.266 16.688 -9.859 1 92.75 168 LEU B C 1
ATOM 2569 O O . LEU B 1 168 ? -16.047 17.609 -10.086 1 92.75 168 LEU B O 1
ATOM 2573 N N . PRO B 1 169 ? -15.117 16.203 -8.641 1 91.75 169 PRO B N 1
ATOM 2574 C CA . PRO B 1 169 ? -15.797 16.922 -7.555 1 91.75 169 PRO B CA 1
ATOM 2575 C C . PRO B 1 169 ? -15.227 18.328 -7.34 1 91.75 169 PRO B C 1
ATOM 2577 O O . PRO B 1 169 ? -14.016 18.531 -7.445 1 91.75 169 PRO B O 1
ATOM 2580 N N . LYS B 1 170 ? -16.062 19.219 -6.887 1 89.25 170 LYS B N 1
ATOM 2581 C CA . LYS B 1 170 ? -15.648 20.594 -6.684 1 89.25 170 LYS B CA 1
ATOM 2582 C C . LYS B 1 170 ? -14.75 20.734 -5.457 1 89.25 170 LYS B C 1
ATOM 2584 O O . LYS B 1 170 ? -13.93 21.641 -5.375 1 89.25 170 LYS B O 1
ATOM 2589 N N . THR B 1 171 ? -14.812 19.797 -4.676 1 88.5 171 THR B N 1
ATOM 2590 C CA . THR B 1 171 ? -14.148 19.906 -3.385 1 88.5 171 THR B CA 1
ATOM 2591 C C . THR B 1 171 ? -12.734 19.328 -3.455 1 88.5 171 THR B C 1
ATOM 2593 O O . THR B 1 171 ? -11.969 19.422 -2.492 1 88.5 171 THR B O 1
ATOM 2596 N N . ARG B 1 172 ? -12.367 18.734 -4.578 1 90.88 172 ARG B N 1
ATOM 2597 C CA . ARG B 1 172 ? -11.07 18.078 -4.695 1 90.88 172 ARG B CA 1
ATOM 2598 C C . ARG B 1 172 ? -10.227 18.734 -5.785 1 90.88 172 ARG B C 1
ATOM 2600 O O . ARG B 1 172 ? -10.766 19.344 -6.715 1 90.88 172 ARG B O 1
ATOM 2607 N N . ARG B 1 173 ? -8.984 18.625 -5.496 1 92.5 173 ARG B N 1
ATOM 2608 C CA . ARG B 1 173 ? -7.973 18.984 -6.484 1 92.5 173 ARG B CA 1
ATOM 2609 C C . ARG B 1 173 ? -6.824 17.984 -6.477 1 92.5 173 ARG B C 1
ATOM 2611 O O . ARG B 1 173 ? -6.328 17.609 -5.414 1 92.5 173 ARG B O 1
ATOM 2618 N N . TYR B 1 174 ? -6.484 17.609 -7.652 1 94.94 174 TYR B N 1
ATOM 2619 C CA . TYR B 1 174 ? -5.371 16.672 -7.805 1 94.94 174 TYR B CA 1
ATOM 2620 C C . TYR B 1 174 ? -4.652 16.891 -9.125 1 94.94 174 TYR B C 1
ATOM 2622 O O . TYR B 1 174 ? -5.289 17.047 -10.172 1 94.94 174 TYR B O 1
ATOM 2630 N N . PRO B 1 175 ? -3.359 16.938 -9.18 1 96.38 175 PRO B N 1
ATOM 2631 C CA . PRO B 1 175 ? -2.535 16.812 -7.977 1 96.38 175 PRO B CA 1
ATOM 2632 C C . PRO B 1 175 ? -2.363 18.141 -7.246 1 96.38 175 PRO B C 1
ATOM 2634 O O . PRO B 1 175 ? -2.711 19.203 -7.785 1 96.38 175 PRO B O 1
ATOM 2637 N N . GLU B 1 176 ? -1.93 17.969 -6 1 93.75 176 GLU B N 1
ATOM 2638 C CA . GLU B 1 176 ? -1.445 19.172 -5.32 1 93.75 176 GLU B CA 1
ATOM 2639 C C . GLU B 1 176 ? -0.11 19.625 -5.895 1 93.75 176 GLU B C 1
ATOM 2641 O O . GLU B 1 176 ? 0.114 20.828 -6.07 1 93.75 176 GLU B O 1
ATOM 2646 N N . VAL B 1 177 ? 0.75 18.719 -6.129 1 92.81 177 VAL B N 1
ATOM 2647 C CA . VAL B 1 177 ? 2.068 18.969 -6.699 1 92.81 177 VAL B CA 1
ATOM 2648 C C . VAL B 1 177 ? 2.449 17.828 -7.645 1 92.81 177 VAL B C 1
ATOM 2650 O O . VAL B 1 177 ? 2.18 16.656 -7.355 1 92.81 177 VAL B O 1
ATOM 2653 N N . TRP B 1 178 ? 3.076 18.203 -8.734 1 93.62 178 TRP B N 1
ATOM 2654 C CA . TRP B 1 178 ? 3.494 17.172 -9.688 1 93.62 178 TRP B CA 1
ATOM 2655 C C . TRP B 1 178 ? 4.875 16.641 -9.336 1 93.62 178 TRP B C 1
ATOM 2657 O O . TRP B 1 178 ? 5.113 15.43 -9.398 1 93.62 178 TRP B O 1
ATOM 2667 N N . LEU B 1 179 ? 5.797 17.719 -9.016 1 89.62 179 LEU B N 1
ATOM 2668 C CA . LEU B 1 179 ? 7.184 17.328 -8.758 1 89.62 179 LEU B CA 1
ATOM 2669 C C . LEU B 1 179 ? 7.668 17.891 -7.426 1 89.62 179 LEU B C 1
ATOM 2671 O O . LEU B 1 179 ? 7.324 19.016 -7.062 1 89.62 179 LEU B O 1
#

pLDDT: mean 94.11, std 6.68, range [60.72, 98.94]

Nearest PDB structures (foldseek):
  7tut-assembly1_6  TM=1.736E-01  e=2.845E+00  Canis lupus
  5xap-assembly1_A  TM=3.833E-01  e=1.752E+00  Deinococcus radiodurans R1 = ATCC 13939 = DSM 20539
  5ayn-assembly1_A  TM=2.765E-01  e=7.412E+00  Bdellovibrio bacteriovorus HD100

Secondary structure (DSSP, 8-state):
--TTGGGG--S--PPPPPPHHHHHHHHHHHHHHHHHHHHHHTTT--HHHHHHHHHHHHHHHHHHHHSTTSGGGSHHHHHHHHHHHHHHHHHHHHHHTTSHHHHHHHHHHHHHHHHHHTT---THHHHHHHHHHHS-HHHHTTGGGGGIIIIIHHHHHHHHHHHHHTTSSTT--S-S---/--TTGGGG--S--PPPPPPHHHHHHHHHHHHHHHHHHHHHHTTT--HHHHHHHHHHHHHHHHHHHHSTTSGGGSHHHHHHHHHHHHHHHHHHHHHHTTSHHHHHHHHHHHHHHHHHHTT---THHHHHHHHHHHS-HHHHTTGGGGGIIIIIHHHHHHHHHHHHHTTSSTT--S-S---

Radius of gyration: 18.2 Å; Cα contacts (8 Å, |Δi|>4): 766; chains: 2; bounding box: 43×49×50 Å